Protein AF-A0A9E5DC57-F1 (afdb_monomer)

InterPro domains:
  IPR007197 Radical SAM [SFLDS00029] (191-328)
  IPR023404 Radical SAM, alpha/beta horseshoe [G3DSA:3.80.30.20] (188-331)
  IPR058240 Radical SAM superfamily [SSF102114] (191-329)

Radius of gyration: 19.68 Å; Cα contacts (8 Å, |Δi|>4): 715; chains: 1; bounding box: 52×38×55 Å

Sequence (333 aa):
MRAVIIDGYVDEPACFGVPPYISPYIRYIAGALREKGFLEHDIDYFTIDSLRTATPEDAQLLKKADIVVILSGMTVPGKYLRSSPITPGEIENLCTLASGIKVLGGPIRLGFSKEGGKGAKELGIDAEDTILAKSDIEAFVYDLFENGKLCDPEDISHRMRTVDEIGRWSKLGAFIIAQHPDYPHVMCEMETYRGCGRKVHCSFCTERFYGHSDHRPVADVIAEVSSLYDLGARNFRIGRQPDLLSYHAKDIGADVLQPSPDVLETLYSGIRKVAPELKVLHMDNTNPATMVAYPEQSLEILKTIVKYHTSGDIAALGIESADPAVVRANDLK

pLDDT: mean 91.61, std 9.95, range [50.03, 98.88]

Organism: NCBI:txid2828780

Foldseek 3Di:
DAEEEEPLWEDALFWGDDPLAHTLLQLLLLLLVVVLPDDPVRYHYDYVVCVVVDDPVNLVSQQPGQEYEYEFDDLDADDDDPDDGDDLVNVLVSLQSHPHAYEYEDNCLCADDNDPPDHGDRDDRPHPNYHYQNERRSVLSNQCHDNSDGDDSVPTDRDYDALVSSLRSLLSSLLCLCNRPCPPNRAYEQAFWAADCAPDDFQSHPSVVVPHIHGHQLVSSLSSLLSNVVNNHQHYEHTNYQAPQCRVFDPPVDRDGHGDLVSLLCNLVSSCVSRVRRPFYAYEEHEVVNCVVHVPSVVSSVVSCVVRGHPPHDYDYPQVDPDPVSCVVGVHD

Nearest PDB structures (foldseek):
  9ccb-assembly1_A  TM=7.089E-01  e=2.063E-10  Methanothermobacter marburgensis
  2rgn-assembly2_F  TM=4.010E-01  e=6.276E-01  Homo sapiens
  3bji-assembly1_D  TM=3.688E-01  e=7.488E-01  Homo sapiens
  4yon-assembly1_B  TM=3.578E-01  e=6.276E-01  Homo sapiens
  1ynq-assembly2_B  TM=4.535E-01  e=4.127E+00  Halalkalibacterium halodurans C-125

Mean predicted aligned error: 4.64 Å

Structure (mmCIF, N/CA/C/O backbone):
data_AF-A0A9E5DC57-F1
#
_entry.id   AF-A0A9E5DC57-F1
#
loop_
_atom_site.group_PDB
_atom_site.id
_atom_site.type_symbol
_atom_site.label_atom_id
_atom_site.label_alt_id
_atom_site.label_comp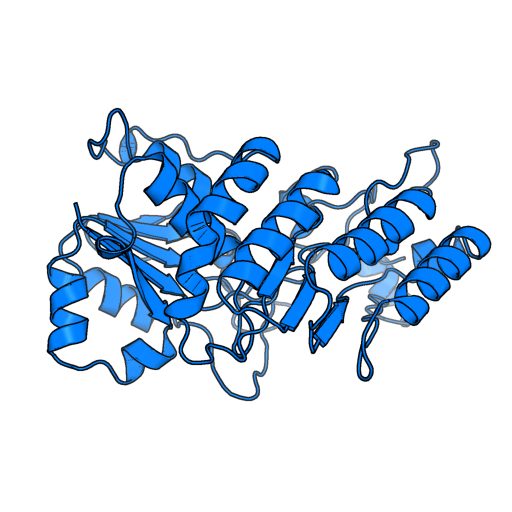_id
_atom_site.label_asym_id
_atom_site.label_entity_id
_atom_site.label_seq_id
_atom_site.pdbx_PDB_ins_code
_atom_site.Cartn_x
_atom_site.Cartn_y
_atom_site.Cartn_z
_atom_site.occupancy
_atom_site.B_iso_or_equiv
_atom_site.auth_seq_id
_atom_site.auth_comp_id
_atom_site.auth_asym_id
_atom_site.auth_atom_id
_atom_site.pdbx_PDB_model_num
ATOM 1 N N . MET A 1 1 ? -18.040 -8.365 17.310 1.00 90.50 1 MET A N 1
ATOM 2 C CA . MET A 1 1 ? -16.719 -7.860 17.724 1.00 90.50 1 MET A CA 1
ATOM 3 C C . MET A 1 1 ? -16.488 -6.556 16.994 1.00 90.50 1 MET A C 1
ATOM 5 O O . MET A 1 1 ? -17.005 -6.434 15.893 1.00 90.50 1 MET A O 1
ATOM 9 N N . ARG A 1 2 ? -15.765 -5.608 17.583 1.00 95.06 2 ARG A N 1
ATOM 10 C CA . ARG A 1 2 ? -15.396 -4.333 16.965 1.00 95.06 2 ARG A CA 1
ATOM 11 C C . ARG A 1 2 ? -13.899 -4.247 16.743 1.00 95.06 2 ARG A C 1
ATOM 13 O O . ARG A 1 2 ? -13.125 -4.582 17.638 1.00 95.06 2 ARG A O 1
ATOM 20 N N . ALA A 1 3 ? -13.519 -3.767 15.571 1.00 97.69 3 ALA A N 1
ATOM 21 C CA . ALA A 1 3 ? -12.142 -3.529 15.191 1.00 97.69 3 ALA A CA 1
ATOM 22 C C . ALA A 1 3 ? -11.934 -2.047 14.888 1.00 97.69 3 ALA A C 1
ATOM 24 O O . ALA A 1 3 ? -12.773 -1.413 14.252 1.00 97.69 3 ALA A O 1
ATOM 25 N N . VAL A 1 4 ? -10.792 -1.516 15.306 1.00 98.44 4 VAL A N 1
ATOM 26 C CA . VAL A 1 4 ? -10.337 -0.186 14.902 1.00 98.44 4 VAL A CA 1
ATOM 27 C C . VAL A 1 4 ? -9.038 -0.339 14.125 1.00 98.44 4 VAL A C 1
ATOM 29 O O . VAL A 1 4 ? -8.102 -0.971 14.609 1.00 98.44 4 VAL A O 1
ATOM 32 N N . ILE A 1 5 ? -8.967 0.247 12.934 1.00 98.62 5 ILE A N 1
ATOM 33 C CA . ILE A 1 5 ? -7.744 0.356 12.139 1.00 98.62 5 ILE A CA 1
ATOM 34 C C . ILE A 1 5 ? -7.225 1.786 12.272 1.00 98.62 5 ILE A C 1
ATOM 36 O O . ILE A 1 5 ? -7.919 2.743 11.933 1.00 98.62 5 ILE A O 1
ATOM 40 N N . ILE A 1 6 ? -5.992 1.927 12.746 1.00 98.44 6 ILE A N 1
ATOM 41 C CA . ILE A 1 6 ? -5.287 3.200 12.855 1.00 98.44 6 ILE A CA 1
ATOM 42 C C . ILE A 1 6 ? -4.232 3.266 11.756 1.00 98.44 6 ILE A C 1
ATOM 44 O O . ILE A 1 6 ? -3.261 2.506 11.757 1.00 98.44 6 ILE A O 1
ATOM 48 N N . ASP A 1 7 ? -4.412 4.203 10.834 1.00 97.88 7 ASP A N 1
ATOM 49 C CA . ASP A 1 7 ? -3.434 4.552 9.814 1.00 97.88 7 ASP A CA 1
ATOM 50 C C . ASP A 1 7 ? -2.439 5.565 10.370 1.00 97.88 7 ASP A C 1
ATOM 52 O O . ASP A 1 7 ? -2.668 6.778 10.392 1.00 97.88 7 ASP A O 1
ATOM 56 N N . GLY A 1 8 ? -1.318 5.042 10.857 1.00 96.31 8 GLY A N 1
ATOM 57 C CA . GLY A 1 8 ? -0.164 5.829 11.269 1.00 96.31 8 GLY A CA 1
ATOM 58 C C . GLY A 1 8 ? 0.688 6.334 10.106 1.00 96.31 8 GLY A C 1
ATOM 59 O O . GLY A 1 8 ? 1.733 6.940 10.356 1.00 96.31 8 GLY A O 1
ATOM 60 N N . TYR A 1 9 ? 0.241 6.096 8.872 1.00 94.69 9 TYR A N 1
ATOM 61 C CA . TYR A 1 9 ? 0.939 6.292 7.613 1.00 94.69 9 TYR A CA 1
ATOM 62 C C . TYR A 1 9 ? 2.165 5.394 7.431 1.00 94.69 9 TYR A C 1
ATOM 64 O O . TYR A 1 9 ? 2.884 5.031 8.369 1.00 94.69 9 TYR A O 1
ATOM 72 N N . VAL A 1 10 ? 2.406 5.050 6.169 1.00 92.06 10 VAL A N 1
ATOM 73 C CA . VAL A 1 10 ? 3.575 4.289 5.728 1.00 92.06 10 VAL A CA 1
ATOM 74 C C . VAL A 1 10 ? 4.370 5.090 4.710 1.00 92.06 10 VAL A C 1
ATOM 76 O O . VAL A 1 10 ? 3.797 5.778 3.862 1.00 92.06 10 VAL A O 1
ATOM 79 N N . ASP A 1 11 ? 5.689 4.985 4.813 1.00 88.88 11 ASP A N 1
ATOM 80 C CA . ASP A 1 11 ? 6.639 5.505 3.837 1.00 88.88 11 ASP A CA 1
ATOM 81 C C . ASP A 1 11 ? 7.770 4.482 3.656 1.00 88.88 11 ASP A C 1
ATOM 83 O O . ASP A 1 11 ? 8.690 4.333 4.479 1.00 88.88 11 ASP A O 1
ATOM 87 N N . GLU A 1 12 ? 7.630 3.702 2.591 1.00 86.44 12 GLU A N 1
ATOM 88 C CA . GLU A 1 12 ? 8.610 2.745 2.101 1.00 86.44 12 GLU A CA 1
ATOM 89 C C . GLU A 1 12 ? 9.104 3.187 0.725 1.00 86.44 12 GLU A C 1
ATOM 91 O O . GLU A 1 12 ? 8.338 3.784 -0.027 1.00 86.44 12 GLU A O 1
ATOM 96 N N . PRO A 1 13 ? 10.327 2.800 0.311 1.00 81.38 13 PRO A N 1
ATOM 97 C CA . PRO A 1 13 ? 10.824 3.084 -1.035 1.00 81.38 13 PRO A CA 1
ATOM 98 C C . PRO A 1 13 ? 9.843 2.735 -2.165 1.00 81.38 13 PRO A C 1
ATOM 100 O O . PRO A 1 13 ? 9.866 3.366 -3.216 1.00 81.38 13 PRO A O 1
ATOM 103 N N . ALA A 1 14 ? 9.003 1.717 -1.959 1.00 86.12 14 ALA A N 1
ATOM 104 C CA . ALA A 1 14 ? 8.024 1.269 -2.934 1.00 86.12 14 ALA A CA 1
ATOM 105 C C . ALA A 1 14 ? 6.582 1.723 -2.641 1.00 86.12 14 ALA A C 1
ATOM 107 O O . ALA A 1 14 ? 5.771 1.626 -3.550 1.00 86.12 14 ALA A O 1
ATOM 108 N N . CYS A 1 15 ? 6.233 2.150 -1.421 1.00 90.81 15 CYS A N 1
ATOM 109 C CA . CYS A 1 15 ? 4.844 2.291 -0.952 1.00 90.81 15 CYS A CA 1
ATOM 110 C C . CYS A 1 15 ? 4.655 3.593 -0.167 1.00 90.81 15 CYS A C 1
ATOM 112 O O . CYS A 1 15 ? 5.423 3.868 0.756 1.00 90.81 15 CYS A O 1
ATOM 114 N N . PHE A 1 16 ? 3.613 4.360 -0.482 1.00 91.19 16 PHE A N 1
ATOM 115 C CA . PHE A 1 16 ? 3.365 5.675 0.093 1.00 91.19 16 PHE A CA 1
ATOM 116 C C . PHE A 1 16 ? 1.916 5.843 0.571 1.00 91.19 16 PHE A C 1
ATOM 118 O O . PHE A 1 16 ? 0.966 5.854 -0.209 1.00 91.19 16 PHE A O 1
ATOM 125 N N . GLY A 1 17 ? 1.747 6.042 1.880 1.00 93.19 17 GLY A N 1
ATOM 126 C CA . GLY A 1 17 ? 0.438 6.139 2.534 1.00 93.19 17 GLY A CA 1
ATOM 127 C C . GLY A 1 17 ? 0.157 7.455 3.254 1.00 93.19 17 GLY A C 1
ATOM 128 O O . GLY A 1 17 ? -0.818 7.525 3.989 1.00 93.19 17 GLY A O 1
ATOM 129 N N . VAL A 1 18 ? 1.002 8.479 3.116 1.00 93.62 18 VAL A N 1
ATOM 130 C CA . VAL A 1 18 ? 0.761 9.782 3.766 1.00 93.62 18 VAL A CA 1
ATOM 131 C C . VAL A 1 18 ? -0.272 10.580 2.952 1.00 93.62 18 VAL A C 1
ATOM 133 O O . VAL A 1 18 ? -0.163 10.590 1.729 1.00 93.62 18 VAL A O 1
ATOM 136 N N . PRO A 1 19 ? -1.242 11.295 3.559 1.00 91.94 19 PRO A N 1
ATOM 137 C CA . PRO A 1 19 ? -2.304 11.998 2.845 1.00 91.94 19 PRO A CA 1
ATOM 138 C C . PRO A 1 19 ? -1.819 12.897 1.695 1.00 91.94 19 PRO A C 1
ATOM 140 O O . PRO A 1 19 ? -0.807 13.594 1.829 1.00 91.94 19 PRO A O 1
ATOM 143 N N . PRO A 1 20 ? -2.559 12.935 0.570 1.00 93.56 20 PRO A N 1
ATOM 144 C CA . PRO A 1 20 ? -3.921 12.408 0.389 1.00 93.56 20 PRO A CA 1
ATOM 145 C C . PRO A 1 20 ? -3.998 10.918 -0.007 1.00 93.56 20 PRO A C 1
ATOM 147 O O . PRO A 1 20 ? -5.011 10.483 -0.554 1.00 93.56 20 PRO A O 1
ATOM 150 N N . TYR A 1 21 ? -2.932 10.147 0.202 1.00 95.75 21 TYR A N 1
ATOM 151 C CA . TYR A 1 21 ? -2.850 8.742 -0.183 1.00 95.75 21 TYR A CA 1
ATOM 152 C C . TYR A 1 21 ? -3.430 7.813 0.882 1.00 95.75 21 TYR A C 1
ATOM 154 O O . TYR A 1 21 ? -3.352 8.106 2.069 1.00 95.75 21 TYR A O 1
ATOM 162 N N . ILE A 1 22 ? -3.960 6.671 0.441 1.00 97.56 22 ILE A N 1
ATOM 163 C CA . ILE A 1 22 ? -4.270 5.526 1.298 1.00 97.56 22 ILE A CA 1
ATOM 164 C C . ILE A 1 22 ? -3.483 4.309 0.811 1.00 97.56 22 ILE A C 1
ATOM 166 O O . ILE A 1 22 ? -3.643 3.850 -0.330 1.00 97.56 22 ILE A O 1
ATOM 170 N N . SER A 1 23 ? -2.630 3.786 1.692 1.00 96.94 23 SER A N 1
ATOM 171 C CA . SER A 1 23 ? -1.798 2.624 1.381 1.00 96.94 23 SER A CA 1
ATOM 172 C C . SER A 1 23 ? -2.653 1.371 1.140 1.00 96.94 23 SER A C 1
ATOM 174 O O . SER A 1 23 ? -3.760 1.245 1.684 1.00 96.94 23 SER A O 1
ATOM 176 N N . PRO A 1 24 ? -2.163 0.406 0.344 1.00 97.56 24 PRO A N 1
ATOM 177 C CA . PRO A 1 24 ? -2.873 -0.847 0.117 1.00 97.56 24 PRO A CA 1
ATOM 178 C C . PRO A 1 24 ? -3.082 -1.658 1.409 1.00 97.56 24 PRO A C 1
ATOM 180 O O . PRO A 1 24 ? -4.125 -2.294 1.571 1.00 97.56 24 PRO A O 1
ATOM 183 N N . TYR A 1 25 ? -2.158 -1.565 2.374 1.00 97.62 25 TYR A N 1
ATOM 184 C CA . TYR A 1 25 ? -2.209 -2.305 3.640 1.00 97.62 25 TYR A CA 1
ATOM 185 C C . TYR A 1 25 ? -3.494 -2.063 4.435 1.00 97.62 25 TYR A C 1
ATOM 187 O O . TYR A 1 25 ? -4.076 -3.018 4.940 1.00 97.62 25 TYR A O 1
ATOM 195 N N . ILE A 1 26 ? -3.988 -0.821 4.497 1.00 98.44 26 ILE A N 1
ATOM 196 C CA . ILE A 1 26 ? -5.239 -0.497 5.202 1.00 98.44 26 ILE A CA 1
ATOM 197 C C . ILE A 1 26 ? -6.413 -1.296 4.636 1.00 98.44 26 ILE A C 1
ATOM 199 O O . ILE A 1 26 ? -7.188 -1.895 5.385 1.00 98.44 26 ILE A O 1
ATOM 203 N N . ARG A 1 27 ? -6.520 -1.352 3.304 1.00 98.31 27 ARG A N 1
ATOM 204 C CA . ARG A 1 27 ? -7.577 -2.114 2.631 1.00 98.31 27 ARG A CA 1
ATOM 205 C C . ARG A 1 27 ? -7.407 -3.607 2.860 1.00 98.31 27 ARG A C 1
ATOM 207 O O . ARG A 1 27 ? -8.393 -4.314 3.012 1.00 98.31 27 ARG A O 1
ATOM 214 N N . TYR A 1 28 ? -6.179 -4.099 2.936 1.00 98.75 28 TYR A N 1
ATOM 215 C CA . TYR A 1 28 ? -5.936 -5.518 3.176 1.00 98.75 28 TYR A CA 1
ATOM 216 C C . TYR A 1 28 ? -6.238 -5.937 4.612 1.00 98.75 28 TYR A C 1
ATOM 218 O O . TYR A 1 28 ? -6.838 -6.987 4.803 1.00 98.75 28 TYR A O 1
ATOM 226 N N . ILE A 1 29 ? -5.922 -5.103 5.605 1.00 98.81 29 ILE A N 1
ATOM 227 C CA . ILE A 1 29 ? -6.318 -5.322 7.004 1.00 98.81 29 ILE A CA 1
ATOM 228 C C . ILE A 1 29 ? -7.849 -5.339 7.114 1.00 98.81 29 ILE A C 1
ATOM 230 O O . ILE A 1 29 ? -8.419 -6.274 7.676 1.00 98.81 29 ILE A O 1
ATOM 234 N N . ALA A 1 30 ? -8.530 -4.347 6.527 1.00 98.75 30 ALA A N 1
ATOM 235 C CA . ALA A 1 30 ? -9.992 -4.306 6.508 1.00 98.75 30 ALA A CA 1
ATOM 236 C C . ALA A 1 30 ? -10.581 -5.543 5.809 1.00 98.75 30 ALA A C 1
ATOM 238 O O . ALA A 1 30 ? -11.511 -6.164 6.318 1.00 98.75 30 ALA A O 1
ATOM 239 N N . GLY A 1 31 ? -10.011 -5.949 4.674 1.00 98.62 31 GLY A N 1
ATOM 240 C CA . GLY A 1 31 ? -10.426 -7.138 3.935 1.00 98.62 31 GLY A CA 1
ATOM 241 C C . GLY A 1 31 ? -10.214 -8.445 4.696 1.00 98.62 31 GLY A C 1
ATOM 242 O O . GLY A 1 31 ? -11.098 -9.299 4.673 1.00 98.62 31 GLY A O 1
ATOM 243 N N . ALA A 1 32 ? -9.097 -8.578 5.412 1.00 98.50 32 ALA A N 1
ATOM 244 C CA . ALA A 1 32 ? -8.819 -9.709 6.291 1.00 98.50 32 ALA A CA 1
ATOM 245 C C . ALA A 1 32 ? -9.875 -9.829 7.400 1.00 98.50 32 ALA A C 1
ATOM 247 O O . ALA A 1 32 ? -10.443 -10.903 7.595 1.00 98.50 32 ALA A O 1
ATOM 248 N N . LEU A 1 33 ? -10.213 -8.719 8.068 1.00 98.38 33 LEU A N 1
ATOM 249 C CA . LEU A 1 33 ? -11.277 -8.681 9.078 1.00 98.38 33 LEU A CA 1
ATOM 250 C C . LEU A 1 33 ? -12.643 -9.056 8.479 1.00 98.38 33 LEU A C 1
ATOM 252 O O . LEU A 1 33 ? -13.376 -9.864 9.053 1.00 98.38 33 LEU A O 1
ATOM 256 N N . ARG A 1 34 ? -12.978 -8.527 7.294 1.00 98.12 34 ARG A N 1
ATOM 257 C CA . ARG A 1 34 ? -14.221 -8.868 6.577 1.00 98.12 34 ARG A CA 1
ATOM 258 C C . ARG A 1 34 ? -14.288 -10.356 6.233 1.00 98.12 34 ARG A C 1
ATOM 260 O O . ARG A 1 34 ? -15.331 -10.972 6.438 1.00 98.12 34 ARG A O 1
ATOM 267 N N . GLU A 1 35 ? -13.189 -10.951 5.767 1.00 97.62 35 GLU A N 1
ATOM 268 C CA . GLU A 1 35 ? -13.110 -12.392 5.475 1.00 97.62 35 GLU A CA 1
ATOM 269 C C . GLU A 1 35 ? -13.283 -13.245 6.745 1.00 97.62 35 GLU A C 1
ATOM 271 O O . GLU A 1 35 ? -13.814 -14.352 6.680 1.00 97.62 35 GLU A O 1
ATOM 276 N N . LYS A 1 36 ? -12.926 -12.704 7.916 1.00 96.75 36 LYS A N 1
ATOM 277 C CA . LYS A 1 36 ? -13.134 -13.331 9.232 1.00 96.75 36 LYS A CA 1
ATOM 278 C C . LYS A 1 36 ? -14.488 -13.030 9.883 1.00 96.75 36 LYS A C 1
ATOM 280 O O . LYS A 1 36 ? -14.718 -13.426 11.025 1.00 96.75 36 LYS A O 1
ATOM 285 N N . GLY A 1 37 ? -15.409 -12.405 9.150 1.00 95.62 37 GLY A N 1
ATOM 286 C CA . GLY A 1 37 ? -16.809 -12.254 9.550 1.00 95.62 37 GLY A CA 1
ATOM 287 C C . GLY A 1 37 ? -17.159 -10.935 10.238 1.00 95.62 37 GLY A C 1
ATOM 288 O O . GLY A 1 37 ? -18.298 -10.783 10.678 1.00 95.62 37 GLY A O 1
ATOM 289 N N . PHE A 1 38 ? -16.237 -9.970 10.309 1.00 96.94 38 PHE A N 1
ATOM 290 C CA . PHE A 1 38 ? -16.581 -8.612 10.740 1.00 96.94 38 PHE A CA 1
ATOM 291 C C . PHE A 1 38 ? -17.499 -7.946 9.710 1.00 96.94 38 PHE A C 1
ATOM 293 O O . PHE A 1 38 ? -17.324 -8.120 8.500 1.00 96.94 38 PHE A O 1
ATOM 300 N N . LEU A 1 39 ? -18.479 -7.168 10.171 1.00 97.38 39 LEU A N 1
ATOM 301 C CA . LEU A 1 39 ? -19.310 -6.329 9.307 1.00 97.38 39 LEU A CA 1
ATOM 302 C C . LEU A 1 39 ? -18.642 -4.965 9.087 1.00 97.38 39 LEU A C 1
ATOM 304 O O . LEU A 1 39 ? -17.809 -4.542 9.877 1.00 97.38 39 LEU A O 1
ATOM 308 N N . GLU A 1 40 ? -18.994 -4.256 8.013 1.00 97.94 40 GLU A N 1
ATOM 309 C CA . GLU A 1 40 ? -18.361 -2.961 7.684 1.00 97.94 40 GLU A CA 1
ATOM 310 C C . GLU A 1 40 ? -18.566 -1.911 8.778 1.00 97.94 40 GLU A C 1
ATOM 312 O O . GLU A 1 40 ? -17.660 -1.141 9.062 1.00 97.94 40 GLU A O 1
ATOM 317 N N . HIS A 1 41 ? -19.726 -1.921 9.440 1.00 96.56 41 HIS A N 1
ATOM 318 C CA . HIS A 1 41 ? -20.032 -1.020 10.556 1.00 96.56 41 HIS A CA 1
ATOM 319 C C . HIS A 1 41 ? -19.385 -1.434 11.888 1.00 96.56 41 HIS A C 1
ATOM 321 O O . HIS A 1 41 ? -19.555 -0.739 12.888 1.00 96.56 41 HIS A O 1
ATOM 327 N N . ASP A 1 42 ? -18.703 -2.581 11.918 1.00 96.94 42 ASP A N 1
ATOM 328 C CA . ASP A 1 42 ? -17.917 -3.045 13.062 1.00 96.94 42 ASP A CA 1
ATOM 329 C C . ASP A 1 42 ? -16.421 -2.724 12.901 1.00 96.94 42 ASP A C 1
ATOM 331 O O . ASP A 1 42 ? -15.635 -3.056 13.790 1.00 96.94 42 ASP A O 1
ATOM 335 N N . ILE A 1 43 ? -16.023 -2.129 11.769 1.00 98.31 43 ILE A N 1
ATOM 336 C CA . ILE A 1 43 ? -14.641 -1.768 11.449 1.00 98.31 43 ILE A CA 1
ATOM 337 C C . ILE A 1 43 ? -14.565 -0.249 11.295 1.00 98.31 43 ILE A C 1
ATOM 339 O O . ILE A 1 43 ? -14.957 0.306 10.265 1.00 98.31 43 ILE A O 1
ATOM 343 N N . ASP A 1 44 ? -14.025 0.403 12.315 1.00 98.12 44 ASP A N 1
ATOM 344 C CA . ASP A 1 44 ? -13.768 1.839 12.312 1.00 98.12 44 ASP A CA 1
ATOM 345 C C . ASP A 1 44 ? -12.342 2.124 11.810 1.00 98.12 44 ASP A C 1
ATOM 347 O O . ASP A 1 44 ? -11.397 1.391 12.117 1.00 98.12 44 ASP A O 1
ATOM 351 N N . TYR A 1 45 ? -12.169 3.201 11.049 1.00 98.31 45 TYR A N 1
ATOM 352 C CA . TYR A 1 45 ? -10.886 3.665 10.529 1.00 98.31 45 TYR A CA 1
ATOM 353 C C . TYR A 1 45 ? -10.569 5.070 11.025 1.00 98.31 45 TYR A C 1
ATOM 355 O O . TYR A 1 45 ? -11.380 5.986 10.900 1.00 98.31 45 TYR A O 1
ATOM 363 N N . PHE A 1 46 ? -9.344 5.256 11.508 1.00 97.94 46 PHE A N 1
ATOM 364 C CA . PHE A 1 46 ? -8.819 6.564 11.867 1.00 97.94 46 PHE A CA 1
ATOM 365 C C . PHE A 1 46 ? -7.437 6.768 11.267 1.00 97.94 46 PHE A C 1
ATOM 367 O O . PHE A 1 46 ? -6.576 5.898 11.367 1.00 97.94 46 PHE A O 1
ATOM 374 N N . THR A 1 47 ? -7.178 7.954 10.723 1.00 97.50 47 THR A N 1
ATOM 375 C CA . THR A 1 47 ? -5.796 8.390 10.511 1.00 97.50 47 THR A CA 1
ATOM 376 C C . THR A 1 47 ? -5.210 8.906 11.818 1.00 97.50 47 THR A C 1
ATOM 378 O O . THR A 1 47 ? -5.936 9.378 12.700 1.00 97.50 47 THR A O 1
ATOM 381 N N . ILE A 1 48 ? -3.883 8.889 11.940 1.00 96.38 48 ILE A N 1
ATOM 382 C CA . ILE A 1 48 ? -3.226 9.504 13.096 1.00 96.38 48 ILE A CA 1
ATOM 383 C C . ILE A 1 48 ? -3.567 10.996 13.230 1.00 96.38 48 ILE A C 1
ATOM 385 O O . ILE A 1 48 ? -3.717 11.490 14.345 1.00 96.38 48 ILE A O 1
ATOM 389 N N . ASP A 1 49 ? -3.770 11.717 12.124 1.00 95.44 49 ASP A N 1
ATOM 390 C CA . ASP A 1 49 ? -4.169 13.127 12.188 1.00 95.44 49 ASP A CA 1
ATOM 391 C C . ASP A 1 49 ? -5.569 13.317 12.771 1.00 95.44 49 ASP A C 1
ATOM 393 O O . ASP A 1 49 ? -5.761 14.208 13.596 1.00 95.44 49 ASP A O 1
ATOM 397 N N . SER A 1 50 ? -6.526 12.457 12.411 1.00 95.25 50 SER A N 1
ATOM 398 C CA . SER A 1 50 ? -7.856 12.476 13.026 1.00 95.25 50 SER A CA 1
ATOM 399 C C . SER A 1 50 ? -7.776 12.216 14.530 1.00 95.25 50 SER A C 1
ATOM 401 O O . SER A 1 50 ? -8.459 12.888 15.300 1.00 95.25 50 SER A O 1
ATOM 403 N N . LEU A 1 51 ? -6.890 11.312 14.964 1.00 96.00 51 LEU A N 1
ATOM 404 C CA . LEU A 1 51 ? -6.705 10.998 16.384 1.00 96.00 51 LEU A CA 1
ATOM 405 C C . LEU A 1 51 ? -6.021 12.116 17.177 1.00 96.00 51 LEU A C 1
ATOM 407 O O . LEU A 1 51 ? -6.333 12.309 18.351 1.00 96.00 51 LEU A O 1
ATOM 411 N N . ARG A 1 52 ? -5.143 12.905 16.548 1.00 95.25 52 ARG A N 1
ATOM 412 C CA . ARG A 1 52 ? -4.554 14.108 17.170 1.00 95.25 52 ARG A CA 1
ATOM 413 C C . ARG A 1 52 ? -5.610 15.145 17.551 1.00 95.25 52 ARG A C 1
ATOM 415 O O . ARG A 1 52 ? -5.389 15.930 18.471 1.00 95.25 52 ARG A O 1
ATOM 422 N N . THR A 1 53 ? -6.748 15.147 16.861 1.00 93.50 53 THR A N 1
ATOM 423 C CA . THR A 1 53 ? -7.892 16.030 17.129 1.00 93.50 53 THR A CA 1
ATOM 424 C C . THR A 1 53 ? -9.140 15.265 17.577 1.00 93.50 53 THR A C 1
ATOM 426 O O . THR A 1 53 ? -10.245 15.783 17.429 1.00 93.50 53 THR A O 1
ATOM 429 N N . ALA A 1 54 ? -8.972 14.042 18.093 1.00 91.31 54 ALA A N 1
ATOM 430 C CA . ALA A 1 54 ? -10.072 13.151 18.452 1.00 91.31 54 ALA A CA 1
ATOM 431 C C . ALA A 1 54 ? -11.018 13.761 19.490 1.00 91.31 54 ALA A C 1
ATOM 433 O O . ALA A 1 54 ? -10.595 14.416 20.451 1.00 91.31 54 ALA A O 1
ATOM 434 N N . THR A 1 55 ? -12.308 13.477 19.333 1.00 92.50 55 THR A N 1
ATOM 435 C CA . THR A 1 55 ? -13.320 13.806 20.336 1.00 92.50 55 THR A CA 1
ATOM 436 C C . THR A 1 55 ? -13.379 12.731 21.435 1.00 92.50 55 THR A C 1
ATOM 438 O O . THR A 1 55 ? -12.815 11.638 21.297 1.00 92.50 55 THR A O 1
ATOM 441 N N . PRO A 1 56 ? -14.070 12.992 22.561 1.00 91.94 56 PRO A N 1
ATOM 442 C CA . PRO A 1 56 ? -14.327 11.964 23.568 1.00 91.94 56 PRO A CA 1
ATOM 443 C C . PRO A 1 56 ? -15.055 10.730 23.013 1.00 91.94 56 PRO A C 1
ATOM 445 O O . PRO A 1 56 ? -14.844 9.625 23.513 1.00 91.94 56 PRO A O 1
ATOM 448 N N . GLU A 1 57 ? -15.895 10.900 21.989 1.00 90.81 57 GLU A N 1
ATOM 449 C CA . GLU A 1 57 ? -16.589 9.808 21.306 1.00 90.81 57 GLU A CA 1
ATOM 450 C C . GLU A 1 57 ? -15.615 8.909 20.532 1.00 90.81 57 GLU A C 1
ATOM 452 O O . GLU A 1 57 ? -15.684 7.688 20.682 1.00 90.81 57 GLU A O 1
ATOM 457 N N . ASP A 1 58 ? -14.665 9.490 19.794 1.00 91.69 58 ASP A N 1
ATOM 458 C CA . ASP A 1 58 ? -13.619 8.740 19.079 1.00 91.69 58 ASP A CA 1
ATOM 459 C C . ASP A 1 58 ? -12.766 7.919 20.059 1.00 91.69 58 ASP A C 1
ATOM 461 O O . ASP A 1 58 ? -12.549 6.716 19.891 1.00 91.69 58 ASP A O 1
ATOM 465 N N . ALA A 1 59 ? -12.357 8.544 21.169 1.00 91.00 59 ALA A N 1
ATOM 466 C CA . ALA A 1 59 ? -11.635 7.861 22.240 1.00 91.00 59 ALA A CA 1
ATOM 467 C C . ALA A 1 59 ? -12.461 6.722 22.864 1.00 91.00 59 ALA A C 1
ATOM 469 O O . ALA A 1 59 ? -11.913 5.716 23.323 1.00 91.00 59 ALA A O 1
ATOM 470 N N . GLN A 1 60 ? -13.788 6.857 22.892 1.00 91.94 60 GLN A N 1
ATOM 471 C CA . GLN A 1 60 ? -14.675 5.825 23.409 1.00 91.94 60 GLN A CA 1
ATOM 472 C C . GLN A 1 60 ? -14.807 4.629 22.457 1.00 91.94 60 GLN A C 1
ATOM 474 O O . GLN A 1 60 ? -15.024 3.518 22.951 1.00 91.94 60 GLN A O 1
ATOM 479 N N . LEU A 1 61 ? -14.671 4.828 21.142 1.00 93.06 61 LEU A N 1
ATOM 480 C CA . LEU A 1 61 ? -14.603 3.742 20.158 1.00 93.06 61 LEU A CA 1
ATOM 481 C C . LEU A 1 61 ? -13.334 2.911 20.362 1.00 93.06 61 LEU A C 1
ATOM 483 O O . LEU A 1 61 ? -13.433 1.697 20.525 1.00 93.06 61 LEU A O 1
ATOM 487 N N . LEU A 1 62 ? -12.177 3.565 20.512 1.00 93.31 62 LEU A N 1
ATOM 488 C CA . LEU A 1 62 ? -10.897 2.908 20.824 1.00 93.31 62 LEU A CA 1
ATOM 489 C C . LEU A 1 62 ? -10.962 2.059 22.103 1.00 93.31 62 LEU A C 1
ATOM 491 O O . LEU A 1 62 ? -10.494 0.924 22.128 1.00 93.31 62 LEU A O 1
ATOM 495 N N . LYS A 1 63 ? -11.601 2.573 23.161 1.00 93.69 63 LYS A N 1
ATOM 496 C CA . LYS A 1 63 ? -11.795 1.837 24.426 1.00 93.69 63 LYS A CA 1
ATOM 497 C C . LYS A 1 63 ? -12.744 0.643 24.312 1.00 93.69 63 LYS A C 1
ATOM 499 O O . LYS A 1 63 ? -12.668 -0.270 25.123 1.00 93.69 63 LYS A O 1
ATOM 504 N N . LYS A 1 64 ? -13.693 0.678 23.374 1.00 94.44 64 LYS A N 1
ATOM 505 C CA . LYS A 1 64 ? -14.704 -0.378 23.177 1.00 94.44 64 LYS A CA 1
ATOM 506 C C . LYS A 1 64 ? -14.299 -1.407 22.122 1.00 94.44 64 LYS A C 1
ATOM 508 O O . LYS A 1 64 ? -15.044 -2.363 21.927 1.00 94.44 64 LYS A O 1
ATOM 513 N N . ALA A 1 65 ? -13.198 -1.181 21.413 1.00 95.44 65 ALA A N 1
ATOM 514 C CA . ALA A 1 65 ? -12.715 -2.084 20.386 1.00 95.44 65 ALA A CA 1
ATOM 515 C C . ALA A 1 65 ? -12.163 -3.366 21.018 1.00 95.44 65 ALA A C 1
ATOM 517 O O . ALA A 1 65 ? -11.403 -3.307 21.984 1.00 95.44 65 ALA A O 1
ATOM 518 N N . ASP A 1 66 ? -12.527 -4.514 20.448 1.00 94.75 66 ASP A N 1
ATOM 519 C CA . ASP A 1 66 ? -11.960 -5.810 20.831 1.00 94.75 66 ASP A CA 1
ATOM 520 C C . ASP A 1 66 ? -10.531 -5.953 20.278 1.00 94.75 66 ASP A C 1
ATOM 522 O O . ASP A 1 66 ? -9.677 -6.590 20.894 1.00 94.75 66 ASP A O 1
ATOM 526 N N . ILE A 1 67 ? -10.265 -5.322 19.127 1.00 95.94 67 ILE A N 1
ATOM 527 C CA . ILE A 1 67 ? -8.949 -5.251 18.493 1.00 95.94 67 ILE A CA 1
ATOM 528 C C . ILE A 1 67 ? -8.671 -3.841 17.955 1.00 95.94 67 ILE A C 1
ATOM 530 O O . ILE A 1 67 ? -9.523 -3.226 17.310 1.00 95.94 67 ILE A O 1
ATOM 534 N N . VAL A 1 68 ? -7.458 -3.344 18.185 1.00 97.44 68 VAL A N 1
ATOM 535 C CA . VAL A 1 68 ? -6.934 -2.112 17.588 1.00 97.44 68 VAL A CA 1
ATOM 536 C C . VAL A 1 68 ? -5.694 -2.455 16.773 1.00 97.44 68 VAL A C 1
ATOM 538 O O . VAL A 1 68 ? -4.686 -2.906 17.311 1.00 97.44 68 VAL A O 1
ATOM 541 N N . VAL A 1 69 ? -5.767 -2.253 15.463 1.00 98.12 69 VAL A N 1
ATOM 542 C CA . VAL A 1 69 ? -4.681 -2.532 14.524 1.00 98.12 69 VAL A CA 1
ATOM 543 C C . VAL A 1 69 ? -4.018 -1.218 14.141 1.00 98.12 69 VAL A C 1
ATOM 545 O O . VAL A 1 69 ? -4.647 -0.365 13.526 1.00 98.12 69 VAL A O 1
ATOM 548 N N . ILE A 1 70 ? -2.747 -1.048 14.489 1.00 97.56 70 ILE A N 1
ATOM 549 C CA . ILE A 1 70 ? -1.957 0.146 14.195 1.00 97.56 70 ILE A CA 1
ATOM 550 C C . ILE A 1 70 ? -1.004 -0.186 13.052 1.00 97.56 70 ILE A C 1
ATOM 552 O O . ILE A 1 70 ? -0.052 -0.951 13.219 1.00 97.56 70 ILE A O 1
ATOM 556 N N . LEU A 1 71 ? -1.248 0.408 11.885 1.00 96.88 71 LEU A N 1
ATOM 557 C CA . LEU A 1 71 ? -0.302 0.383 10.779 1.00 96.88 71 LEU A CA 1
ATOM 558 C C . LEU A 1 71 ? 0.690 1.533 10.955 1.00 96.88 71 LEU A C 1
ATOM 560 O O . LEU A 1 71 ? 0.296 2.693 11.046 1.00 96.88 71 LEU A O 1
ATOM 564 N N . SER A 1 72 ? 1.983 1.225 10.982 1.00 91.94 72 SER A N 1
ATOM 565 C CA . SER A 1 72 ? 3.035 2.232 11.070 1.00 91.94 72 SER A CA 1
ATOM 566 C C . SER A 1 72 ? 4.291 1.776 10.342 1.00 91.94 72 SER A C 1
ATOM 568 O O . SER A 1 72 ? 4.625 0.589 10.306 1.00 91.94 72 SER A O 1
ATOM 570 N N . GLY A 1 73 ? 5.039 2.731 9.800 1.00 82.50 73 GLY A N 1
ATOM 571 C CA . GLY A 1 73 ? 6.408 2.479 9.388 1.00 82.50 73 GLY A CA 1
ATOM 572 C C . GLY A 1 73 ? 6.942 3.514 8.421 1.00 82.50 73 GLY A C 1
ATOM 573 O O . GLY A 1 73 ? 6.502 3.589 7.279 1.00 82.50 73 GLY A O 1
ATOM 574 N N . MET A 1 74 ? 7.950 4.255 8.873 1.00 79.75 74 MET A N 1
ATOM 575 C CA . MET A 1 74 ? 8.821 5.043 8.007 1.00 79.75 74 MET A CA 1
ATOM 576 C C . MET A 1 74 ? 10.172 4.347 7.941 1.00 79.75 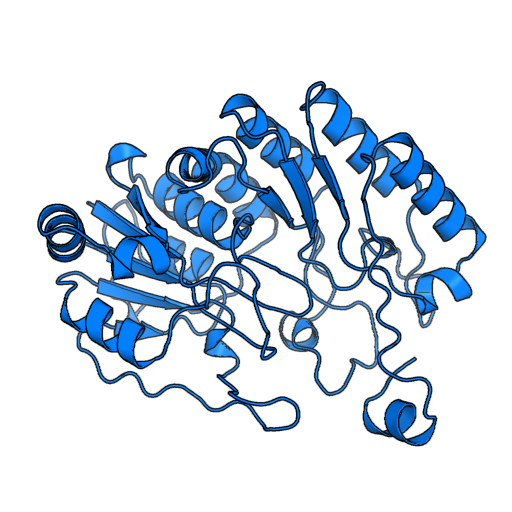74 MET A C 1
ATOM 578 O O . MET A 1 74 ? 10.905 4.300 8.932 1.00 79.75 74 MET A O 1
ATOM 582 N N . THR A 1 75 ? 10.504 3.808 6.776 1.00 67.12 75 THR A N 1
ATOM 583 C CA . THR A 1 75 ? 11.837 3.228 6.536 1.00 67.12 75 THR A CA 1
ATOM 584 C C . THR A 1 75 ? 12.811 4.279 6.005 1.00 67.12 75 THR A C 1
ATOM 586 O O . THR A 1 75 ? 14.024 4.153 6.175 1.00 67.12 75 THR A O 1
ATOM 589 N N . VAL A 1 76 ? 12.272 5.360 5.438 1.00 63.41 76 VAL A N 1
ATOM 590 C CA . VAL A 1 76 ? 13.000 6.536 4.969 1.00 63.41 76 VAL A CA 1
ATOM 591 C C . VAL A 1 76 ? 12.454 7.791 5.663 1.00 63.41 76 VAL A C 1
ATOM 593 O O . VAL A 1 76 ? 11.245 8.004 5.677 1.00 63.41 76 VAL A O 1
ATOM 596 N N . PRO A 1 77 ? 13.305 8.635 6.277 1.00 64.56 77 PRO A N 1
ATOM 597 C CA . PRO A 1 77 ? 12.841 9.887 6.865 1.00 64.56 77 PRO A CA 1
ATOM 598 C C . PRO A 1 77 ? 12.396 10.863 5.771 1.00 64.56 77 PRO A C 1
ATOM 600 O O . PRO A 1 77 ? 13.219 11.330 4.981 1.00 64.56 77 PRO A O 1
ATOM 603 N N . GLY A 1 78 ? 11.107 11.194 5.744 1.00 73.62 78 GLY A N 1
ATOM 604 C CA . GLY A 1 78 ? 10.529 12.148 4.801 1.00 73.62 78 GLY A CA 1
ATOM 605 C C . GLY A 1 78 ? 10.210 13.510 5.422 1.00 73.62 78 GLY A C 1
ATOM 606 O O . GLY A 1 78 ? 10.033 13.657 6.632 1.00 73.62 78 GLY A O 1
ATOM 607 N N . LYS A 1 79 ? 10.109 14.533 4.566 1.00 80.31 79 LYS A N 1
ATOM 608 C CA . LYS A 1 79 ? 9.380 15.769 4.877 1.00 80.31 79 LYS A CA 1
ATOM 609 C C . LYS A 1 79 ? 8.085 15.751 4.087 1.00 80.31 79 LYS A C 1
ATOM 611 O O . LYS A 1 79 ? 8.110 15.763 2.860 1.00 80.31 79 LYS A O 1
ATOM 616 N N . TYR A 1 80 ? 6.975 15.762 4.800 1.00 85.75 80 TYR A N 1
ATOM 617 C CA . TYR A 1 80 ? 5.649 15.648 4.218 1.00 85.75 80 TYR A CA 1
ATOM 618 C C . TYR A 1 80 ? 4.954 17.005 4.239 1.00 85.75 80 TYR A C 1
ATOM 620 O O . TYR A 1 80 ? 5.128 17.790 5.170 1.00 85.75 80 TYR A O 1
ATOM 628 N N . LEU A 1 81 ? 4.175 17.296 3.198 1.00 83.31 81 LEU A N 1
ATOM 629 C CA . LEU A 1 81 ? 3.578 18.620 3.027 1.00 83.31 81 LEU A CA 1
ATOM 630 C C . LEU A 1 81 ? 2.432 18.890 4.014 1.00 83.31 81 LEU A C 1
ATOM 632 O O . LEU A 1 81 ? 2.291 20.015 4.487 1.00 83.31 81 LEU A O 1
ATOM 636 N N . ARG A 1 82 ? 1.601 17.878 4.290 1.00 85.25 82 ARG A N 1
ATOM 637 C CA . ARG A 1 82 ? 0.340 18.040 5.032 1.00 85.25 82 ARG A CA 1
ATOM 638 C C . ARG A 1 82 ? 0.331 17.369 6.403 1.00 85.25 82 ARG A C 1
ATOM 640 O O . ARG A 1 82 ? -0.289 17.897 7.319 1.00 85.25 82 ARG A O 1
ATOM 647 N N . SER A 1 83 ? 1.015 16.238 6.532 1.00 90.00 83 SER A N 1
ATOM 648 C CA . SER A 1 83 ? 0.806 15.299 7.631 1.00 90.00 83 SER A CA 1
ATOM 649 C C . SER A 1 83 ? 2.095 14.592 8.000 1.00 90.00 83 SER A C 1
ATOM 651 O O . SER A 1 83 ? 2.860 14.230 7.116 1.00 90.00 83 SER A O 1
ATOM 653 N N . SER A 1 84 ? 2.313 14.343 9.286 1.00 91.25 84 SER A N 1
ATOM 654 C CA . SER A 1 84 ? 3.468 13.572 9.758 1.00 91.25 84 SER A CA 1
ATOM 655 C C . SER A 1 84 ? 3.028 12.178 10.200 1.00 91.25 84 SER A C 1
ATOM 657 O O . SER A 1 84 ? 2.041 12.093 10.942 1.00 91.25 84 SER A O 1
ATOM 659 N N . PRO A 1 85 ? 3.760 11.112 9.827 1.00 92.56 85 PRO A N 1
ATOM 660 C CA . PRO A 1 85 ? 3.531 9.766 10.340 1.00 92.56 85 PRO A CA 1
ATOM 661 C C . PRO A 1 85 ? 3.535 9.701 11.865 1.00 92.56 85 PRO A C 1
ATOM 663 O O . PRO A 1 85 ? 4.057 10.586 12.554 1.00 92.56 85 PRO A O 1
ATOM 666 N N . ILE A 1 86 ? 2.906 8.652 12.381 1.00 92.75 86 ILE A N 1
ATOM 667 C CA . ILE A 1 86 ? 2.754 8.416 13.813 1.00 92.75 86 ILE A CA 1
ATOM 668 C C . ILE A 1 86 ? 4.113 8.296 14.513 1.00 92.75 86 ILE A C 1
ATOM 670 O O . ILE A 1 86 ? 5.059 7.691 14.004 1.00 92.75 86 ILE A O 1
ATOM 674 N N . THR A 1 87 ? 4.212 8.875 15.706 1.00 90.00 87 THR A N 1
ATOM 675 C CA . THR A 1 87 ? 5.412 8.802 16.543 1.00 90.00 87 THR A CA 1
ATOM 676 C C . THR A 1 87 ? 5.345 7.642 17.544 1.00 90.00 87 THR A C 1
ATOM 678 O O . THR A 1 87 ? 4.254 7.241 17.943 1.00 90.00 87 THR A O 1
ATOM 681 N N . PRO A 1 88 ? 6.493 7.134 18.039 1.00 86.50 88 PRO A N 1
ATOM 682 C CA . PRO A 1 88 ? 6.518 6.104 19.083 1.00 86.50 88 PRO A CA 1
ATOM 683 C C . PRO A 1 88 ? 5.674 6.441 20.322 1.00 86.50 88 PRO A C 1
ATOM 685 O O . PRO A 1 88 ? 4.909 5.605 20.785 1.00 86.50 88 PRO A O 1
ATOM 688 N N . GLY A 1 89 ? 5.743 7.687 20.807 1.00 87.69 89 GLY A N 1
ATOM 689 C CA . GLY A 1 89 ? 4.949 8.120 21.962 1.00 87.69 89 GLY A CA 1
ATOM 690 C C . GLY A 1 89 ? 3.445 8.185 21.673 1.00 87.69 89 GLY A C 1
ATOM 691 O O . GLY A 1 89 ? 2.638 7.924 22.557 1.00 87.69 89 GLY A O 1
ATOM 692 N N . GLU A 1 90 ? 3.042 8.489 20.434 1.00 93.06 90 GLU A N 1
ATOM 693 C CA . GLU A 1 90 ? 1.634 8.380 20.028 1.00 93.06 90 GLU A CA 1
ATOM 694 C C . GLU A 1 90 ? 1.173 6.921 19.999 1.00 93.06 90 GLU A C 1
ATOM 696 O O . GLU A 1 90 ? 0.066 6.640 20.451 1.00 93.06 90 GLU A O 1
ATOM 701 N N . ILE A 1 91 ? 2.021 5.992 19.540 1.00 91.88 91 ILE A N 1
ATOM 702 C CA . ILE A 1 91 ? 1.715 4.556 19.584 1.00 91.88 91 ILE A CA 1
ATOM 703 C C . ILE A 1 91 ? 1.524 4.098 21.037 1.00 91.88 91 ILE A C 1
ATOM 705 O O . ILE A 1 91 ? 0.497 3.504 21.344 1.00 91.88 91 ILE A O 1
ATOM 709 N N . GLU A 1 92 ? 2.455 4.417 21.942 1.00 89.50 92 GLU A N 1
ATOM 710 C CA . GLU A 1 92 ? 2.352 4.070 23.371 1.00 89.50 92 GLU A CA 1
ATOM 711 C C . GLU A 1 92 ? 1.064 4.618 24.009 1.00 89.50 92 GLU A C 1
ATOM 713 O O . GLU A 1 92 ? 0.345 3.894 24.706 1.00 89.50 92 GLU A O 1
ATOM 718 N N . ASN A 1 93 ? 0.724 5.879 23.722 1.00 90.88 93 ASN A N 1
ATOM 719 C CA . ASN A 1 93 ? -0.498 6.508 24.222 1.00 90.88 93 ASN A CA 1
ATOM 720 C C . ASN A 1 93 ? -1.762 5.804 23.709 1.00 90.88 93 ASN A C 1
ATOM 722 O O . ASN A 1 93 ? -2.694 5.572 24.479 1.00 90.88 93 ASN A O 1
ATOM 726 N N . LEU A 1 94 ? -1.801 5.452 22.421 1.00 93.12 94 LEU A N 1
ATOM 727 C CA . LEU A 1 94 ? -2.930 4.740 21.821 1.00 93.12 94 LEU A CA 1
ATOM 728 C C . LEU A 1 94 ? -3.054 3.319 22.372 1.00 93.12 94 LEU A C 1
ATOM 730 O O . LEU A 1 94 ? -4.164 2.893 22.690 1.00 93.12 94 LEU A O 1
ATOM 734 N N . CYS A 1 95 ? -1.933 2.618 22.559 1.00 90.69 95 CYS A N 1
ATOM 735 C CA . CYS A 1 95 ? -1.931 1.291 23.167 1.00 90.69 95 CYS A CA 1
ATOM 736 C C . CYS A 1 95 ? -2.420 1.312 24.618 1.00 90.69 95 CYS A C 1
ATOM 738 O O . CYS A 1 95 ? -3.148 0.411 25.021 1.00 90.69 95 CYS A O 1
ATOM 740 N N . THR A 1 96 ? -2.080 2.360 25.373 1.00 89.69 96 THR A N 1
ATOM 741 C CA . THR A 1 96 ? -2.562 2.563 26.750 1.00 89.69 96 THR A CA 1
ATOM 742 C C . THR A 1 96 ? -4.056 2.900 26.794 1.00 89.69 96 THR A C 1
ATOM 744 O O . THR A 1 96 ? -4.760 2.537 27.735 1.00 89.69 96 THR A O 1
ATOM 747 N N . LEU A 1 97 ? -4.559 3.626 25.792 1.00 90.00 97 LEU A N 1
ATOM 748 C CA . LEU A 1 97 ? -5.963 4.028 25.718 1.00 90.00 97 LEU A CA 1
ATOM 749 C C . LEU A 1 97 ? -6.890 2.863 25.342 1.00 90.00 97 LEU A C 1
ATOM 751 O O . LEU A 1 97 ? -8.029 2.810 25.810 1.00 90.00 97 LEU A O 1
ATOM 755 N N . ALA A 1 98 ? -6.423 1.973 24.469 1.00 90.75 98 ALA A N 1
ATOM 756 C CA . ALA A 1 98 ? -7.187 0.851 23.948 1.00 90.75 98 ALA A CA 1
ATOM 757 C C . ALA A 1 98 ? -7.273 -0.303 24.960 1.00 90.75 98 ALA A C 1
ATOM 759 O O . ALA A 1 98 ? -6.270 -0.745 25.515 1.00 90.75 98 ALA A O 1
ATOM 760 N N . SER A 1 99 ? -8.488 -0.813 25.181 1.00 87.00 99 SER A N 1
ATOM 761 C CA . SER A 1 99 ? -8.737 -1.892 26.151 1.00 87.00 99 SER A CA 1
ATOM 762 C C . SER A 1 99 ? -8.674 -3.298 25.546 1.00 87.00 99 SER A C 1
ATOM 764 O O . SER A 1 99 ? -8.488 -4.253 26.290 1.00 87.00 99 SER A O 1
ATOM 766 N N . GLY A 1 100 ? -8.854 -3.433 24.229 1.00 90.62 100 GLY A N 1
ATOM 767 C CA . GLY A 1 100 ? -8.746 -4.711 23.522 1.00 90.62 100 GLY A CA 1
ATOM 768 C C . GLY A 1 100 ? -7.303 -5.137 23.248 1.00 90.62 100 GLY A C 1
ATOM 769 O O . GLY A 1 100 ? -6.352 -4.582 23.802 1.00 90.62 100 GLY A O 1
ATOM 770 N N . ILE A 1 101 ? -7.140 -6.102 22.341 1.00 93.56 101 ILE A N 1
ATOM 771 C CA . ILE A 1 101 ? -5.826 -6.515 21.830 1.00 93.56 101 ILE A CA 1
ATOM 772 C C . ILE A 1 101 ? -5.288 -5.439 20.884 1.00 93.56 101 ILE A C 1
ATOM 774 O O . ILE A 1 101 ? -6.013 -4.958 20.012 1.00 93.56 101 ILE A O 1
ATOM 778 N N . LYS A 1 102 ? -4.011 -5.069 21.019 1.00 94.25 102 LYS A N 1
ATOM 779 C CA . LYS A 1 102 ? -3.347 -4.124 20.114 1.00 94.25 102 LYS A CA 1
ATOM 780 C C . LYS A 1 102 ? -2.392 -4.874 19.207 1.00 94.25 102 LYS A C 1
ATOM 782 O O . LYS A 1 102 ? -1.514 -5.586 19.681 1.00 94.25 102 LYS A O 1
ATOM 787 N N . VAL A 1 103 ? -2.520 -4.668 17.905 1.00 95.56 103 VAL A N 1
ATOM 788 C CA . VAL A 1 103 ? -1.602 -5.223 16.909 1.00 95.56 103 VAL A CA 1
ATOM 789 C C . VAL A 1 103 ? -0.894 -4.070 16.226 1.00 95.56 103 VAL A C 1
ATOM 791 O O . VAL A 1 103 ? -1.509 -3.331 15.464 1.00 95.56 103 VAL A O 1
ATOM 794 N N . LEU A 1 104 ? 0.401 -3.917 16.476 1.00 94.88 104 LEU A N 1
ATOM 795 C CA . LEU A 1 104 ? 1.252 -2.994 15.737 1.00 94.88 104 LEU A CA 1
ATOM 796 C C . LEU A 1 104 ? 1.947 -3.743 14.606 1.00 94.88 104 LEU A C 1
ATOM 798 O O . LEU A 1 104 ? 2.496 -4.822 14.814 1.00 94.88 104 LEU A O 1
ATOM 802 N N . GLY A 1 105 ? 1.999 -3.158 13.419 1.00 93.50 105 GLY A N 1
ATOM 803 C CA . GLY A 1 105 ? 2.763 -3.735 12.322 1.00 93.50 105 GLY A CA 1
ATOM 804 C C . GLY A 1 105 ? 2.915 -2.789 11.145 1.00 93.50 105 GLY A C 1
ATOM 805 O O . GLY A 1 105 ? 2.678 -1.587 11.252 1.00 93.50 105 GLY A O 1
ATOM 806 N N . GLY A 1 106 ? 3.327 -3.352 10.013 1.00 90.94 106 GLY A N 1
ATOM 807 C CA . GLY A 1 106 ? 3.788 -2.587 8.862 1.00 90.94 106 GLY A CA 1
ATOM 808 C C . GLY A 1 106 ? 5.311 -2.423 8.865 1.00 90.94 106 GLY A C 1
ATOM 809 O O . GLY A 1 106 ? 6.021 -3.178 9.541 1.00 90.94 106 GLY A O 1
ATOM 810 N N . PRO A 1 107 ? 5.845 -1.448 8.114 1.00 85.94 107 PRO A N 1
ATOM 811 C CA . PRO A 1 107 ? 7.287 -1.313 7.903 1.00 85.94 107 PRO A CA 1
ATOM 812 C C . PRO A 1 107 ? 8.0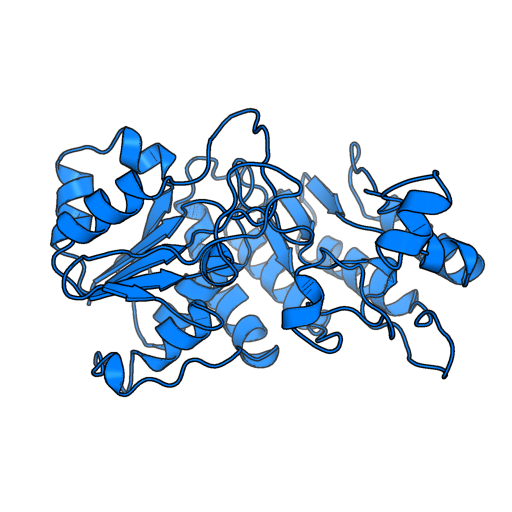78 -1.011 9.180 1.00 85.94 107 PRO A C 1
ATOM 814 O O . PRO A 1 107 ? 9.282 -1.251 9.219 1.00 85.94 107 PRO A O 1
ATOM 817 N N . ILE A 1 108 ? 7.413 -0.565 10.254 1.00 82.81 108 ILE A N 1
ATOM 818 C CA . ILE A 1 108 ? 8.012 -0.355 11.580 1.00 82.81 108 ILE A CA 1
ATOM 819 C C . ILE A 1 108 ? 8.735 -1.599 12.121 1.00 82.81 108 ILE A C 1
ATOM 821 O O . ILE A 1 108 ? 9.699 -1.465 12.874 1.00 82.81 108 ILE A O 1
ATOM 825 N N . ARG A 1 109 ? 8.343 -2.807 11.681 1.00 78.19 109 ARG A N 1
ATOM 826 C CA . ARG A 1 109 ? 9.022 -4.070 12.022 1.00 78.19 109 ARG A CA 1
ATOM 827 C C . ARG A 1 109 ? 10.467 -4.146 11.517 1.00 78.19 109 ARG A C 1
ATOM 829 O O . ARG A 1 109 ? 11.271 -4.878 12.078 1.00 78.19 109 ARG A O 1
ATOM 836 N N . LEU A 1 110 ? 10.794 -3.418 10.446 1.00 71.75 110 LEU A N 1
ATOM 837 C CA . LEU A 1 110 ? 12.141 -3.363 9.862 1.00 71.75 110 LEU A CA 1
ATOM 838 C C . LEU A 1 110 ? 13.051 -2.374 10.613 1.00 71.75 110 LEU A C 1
ATOM 840 O O . LEU A 1 110 ? 14.218 -2.202 10.259 1.00 71.75 110 LEU A O 1
ATOM 844 N N . GLY A 1 111 ? 12.516 -1.755 11.667 1.00 64.06 111 GLY A N 1
ATOM 845 C CA . GLY A 1 111 ? 13.171 -0.783 12.520 1.00 64.06 111 GLY A CA 1
ATOM 846 C C . GLY A 1 111 ? 12.770 0.651 12.186 1.00 64.06 111 GLY A C 1
ATOM 847 O O . GLY A 1 111 ? 12.291 0.969 11.099 1.00 64.06 1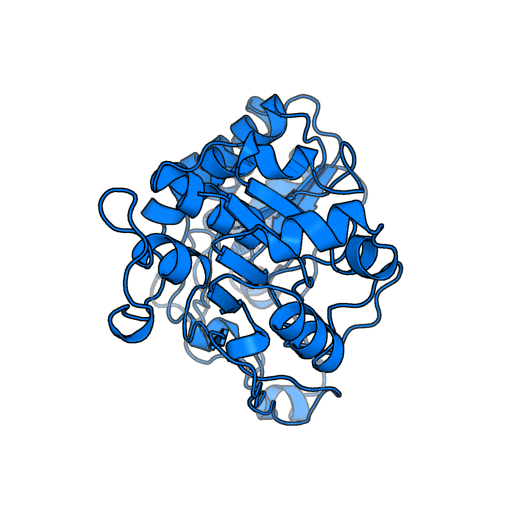11 GLY A O 1
ATOM 848 N N . PHE A 1 112 ? 13.026 1.544 13.138 1.00 58.81 112 PHE A N 1
ATOM 849 C CA . PHE A 1 112 ? 12.779 2.975 13.005 1.00 58.81 112 PHE A CA 1
ATOM 850 C C . PHE A 1 112 ? 14.101 3.746 12.948 1.00 58.81 112 PHE A C 1
ATOM 852 O O . PHE A 1 112 ? 14.982 3.549 13.793 1.00 58.81 112 PHE A O 1
ATOM 859 N N . SER A 1 113 ? 14.241 4.649 11.975 1.00 53.31 113 SER A N 1
ATOM 860 C CA . SER A 1 113 ? 15.350 5.606 11.920 1.00 53.31 113 SER A CA 1
ATOM 861 C C . SER A 1 113 ? 14.827 7.033 11.809 1.00 53.31 113 SER A C 1
ATOM 863 O O . SER A 1 113 ? 13.942 7.327 11.013 1.00 53.31 113 SER A O 1
ATOM 865 N N . LYS A 1 114 ? 15.395 7.941 12.609 1.00 52.38 114 LYS A N 1
ATOM 866 C CA . LYS A 1 114 ? 15.061 9.375 12.579 1.00 52.38 114 LYS A CA 1
ATOM 867 C C . LYS A 1 114 ? 15.838 10.146 11.506 1.00 52.38 114 LYS A C 1
ATOM 869 O O . LYS A 1 114 ? 15.479 11.277 11.202 1.00 52.38 114 LYS A O 1
ATOM 874 N N . GLU A 1 115 ? 16.911 9.565 10.962 1.00 50.03 115 GLU A N 1
ATOM 875 C CA . GLU A 1 115 ? 17.843 10.234 10.046 1.00 50.03 115 GLU A CA 1
ATOM 876 C C . GLU A 1 115 ? 18.395 9.250 9.001 1.00 50.03 115 GLU A C 1
ATOM 878 O O . GLU A 1 115 ? 18.723 8.103 9.315 1.00 50.03 115 GLU A O 1
ATOM 883 N N . GLY A 1 116 ? 18.527 9.708 7.751 1.00 51.47 116 GLY A N 1
ATOM 884 C CA . GLY A 1 116 ? 19.127 8.917 6.677 1.00 51.47 116 GLY A CA 1
ATOM 885 C C . GLY A 1 116 ? 20.586 8.566 6.989 1.00 51.47 116 GLY A C 1
ATOM 886 O O . GLY A 1 116 ? 21.316 9.368 7.569 1.00 51.47 116 GLY A O 1
ATOM 887 N N . GLY A 1 117 ? 21.014 7.355 6.625 1.00 52.28 117 GLY A N 1
ATOM 888 C CA . GLY A 1 117 ? 22.387 6.878 6.851 1.00 52.28 117 GLY A CA 1
ATOM 889 C C . GLY A 1 117 ? 22.672 6.308 8.248 1.00 52.28 117 GLY A C 1
ATOM 890 O O . GLY A 1 117 ? 23.801 5.896 8.510 1.00 52.28 117 GLY A O 1
ATOM 891 N N . LYS A 1 118 ? 21.677 6.238 9.143 1.00 54.78 118 LYS A N 1
ATOM 892 C CA . LYS A 1 118 ? 21.772 5.520 10.427 1.00 54.78 118 LYS A CA 1
ATOM 893 C C . LYS A 1 118 ? 20.962 4.226 10.382 1.00 54.78 118 LYS A C 1
ATOM 895 O O . LYS A 1 118 ? 19.861 4.206 9.838 1.00 54.78 118 LYS A O 1
ATOM 900 N N . GLY A 1 119 ? 21.506 3.161 10.975 1.00 54.19 119 GLY A N 1
ATOM 901 C CA . GLY A 1 119 ? 20.811 1.879 11.104 1.00 54.19 119 GLY A CA 1
ATOM 902 C C . GLY A 1 119 ? 19.533 2.018 11.931 1.00 54.19 119 GLY A C 1
ATOM 903 O O . GLY A 1 119 ? 19.530 2.681 12.972 1.00 54.19 119 GLY A O 1
ATOM 904 N N . ALA A 1 120 ? 18.459 1.402 11.448 1.00 59.44 120 ALA A N 1
ATOM 905 C CA . ALA A 1 120 ? 17.178 1.385 12.129 1.00 59.44 120 ALA A CA 1
ATOM 906 C C . ALA A 1 120 ? 17.276 0.588 13.445 1.00 59.44 120 ALA A C 1
ATOM 908 O O . ALA A 1 120 ? 18.006 -0.401 13.523 1.00 59.44 120 ALA A O 1
ATOM 909 N N . LYS A 1 121 ? 16.578 1.039 14.492 1.00 57.47 121 LYS A N 1
ATOM 910 C CA . LYS A 1 121 ? 16.515 0.345 15.790 1.00 57.47 121 LYS A CA 1
ATOM 911 C C . LYS A 1 121 ? 15.139 -0.277 15.992 1.00 57.47 121 LYS A C 1
ATOM 913 O O . LYS A 1 121 ? 14.146 0.291 15.536 1.00 57.47 121 LYS A O 1
ATOM 918 N N . GLU A 1 122 ? 15.086 -1.403 16.698 1.00 59.25 122 GLU A N 1
ATOM 919 C CA . GLU A 1 122 ? 13.824 -1.976 17.170 1.00 59.25 122 GLU A CA 1
ATOM 920 C C . GLU A 1 122 ? 13.145 -1.006 18.146 1.00 59.25 122 GLU A C 1
ATOM 922 O O . GLU A 1 122 ? 13.800 -0.416 19.013 1.00 59.25 122 GLU A O 1
ATOM 927 N N . LEU A 1 123 ? 11.833 -0.813 17.985 1.00 61.75 123 LEU A N 1
ATOM 928 C CA . LEU A 1 123 ? 11.025 -0.126 18.985 1.00 61.75 123 LEU A CA 1
ATOM 929 C C . LEU A 1 123 ? 10.768 -1.088 20.148 1.00 61.75 123 LEU A C 1
ATOM 931 O O . LEU A 1 123 ? 10.159 -2.136 19.955 1.00 61.75 123 LEU A O 1
ATOM 935 N N . GLY A 1 124 ? 11.182 -0.706 21.354 1.00 58.91 124 GLY A N 1
ATOM 936 C CA . GLY A 1 124 ? 10.662 -1.309 22.577 1.00 58.91 124 GLY A CA 1
ATOM 937 C C . GLY A 1 124 ? 9.367 -0.601 22.948 1.00 58.91 124 GLY A C 1
ATOM 938 O O . GLY A 1 124 ? 9.433 0.508 23.465 1.00 58.91 124 GLY A O 1
ATOM 939 N N . ILE A 1 125 ? 8.218 -1.201 22.640 1.00 62.69 125 ILE A N 1
ATOM 940 C CA . ILE A 1 125 ? 6.920 -0.726 23.133 1.00 62.69 125 ILE A CA 1
ATOM 941 C C . ILE A 1 125 ? 6.548 -1.606 24.313 1.00 62.69 125 ILE A C 1
ATOM 943 O O . ILE A 1 125 ? 6.299 -2.796 24.139 1.00 62.69 125 ILE A O 1
ATOM 947 N N . ASP A 1 126 ? 6.547 -1.013 25.499 1.00 58.59 126 ASP A N 1
ATOM 948 C CA . ASP A 1 126 ? 6.218 -1.683 26.754 1.00 58.59 126 ASP A CA 1
ATOM 949 C C . ASP A 1 126 ? 4.785 -1.303 27.153 1.00 58.59 126 ASP A C 1
ATOM 951 O O . ASP A 1 126 ? 4.555 -0.389 27.943 1.00 58.59 126 ASP A O 1
ATOM 955 N N . ALA A 1 127 ? 3.806 -1.929 26.496 1.00 63.28 127 ALA A N 1
ATOM 956 C CA . ALA A 1 127 ? 2.385 -1.741 26.775 1.00 63.28 127 ALA A CA 1
ATOM 957 C C . ALA A 1 127 ? 1.674 -3.100 26.821 1.00 63.28 127 ALA A C 1
ATOM 959 O O . ALA A 1 127 ? 1.894 -3.949 25.956 1.00 63.28 127 ALA A O 1
ATOM 960 N N . GLU A 1 128 ? 0.802 -3.297 27.815 1.00 70.75 128 GLU A N 1
ATOM 961 C CA . GLU A 1 128 ? 0.042 -4.543 28.000 1.00 70.75 128 GLU A CA 1
ATOM 962 C C . GLU A 1 128 ? -0.795 -4.888 26.757 1.00 70.75 128 GLU A C 1
ATOM 964 O O . GLU A 1 128 ? -1.248 -3.996 26.036 1.00 70.75 128 GLU A O 1
ATOM 969 N N . ASP A 1 129 ? -0.985 -6.183 26.488 1.00 78.75 129 ASP A N 1
ATOM 970 C CA . ASP A 1 129 ? -1.715 -6.754 25.340 1.00 78.75 129 ASP A CA 1
ATOM 971 C C . ASP A 1 129 ? -1.372 -6.120 23.979 1.00 78.75 129 ASP A C 1
ATOM 973 O O . ASP A 1 129 ? -2.238 -5.953 23.113 1.00 78.75 129 ASP A O 1
ATOM 977 N N . THR A 1 130 ? -0.113 -5.710 23.804 1.00 85.75 130 THR A N 1
ATOM 978 C CA . THR A 1 130 ? 0.403 -5.146 22.554 1.00 85.75 130 THR A CA 1
ATOM 979 C C . THR A 1 130 ? 1.316 -6.148 21.871 1.00 85.75 130 THR A C 1
ATOM 981 O O . THR A 1 130 ? 2.350 -6.536 22.407 1.00 85.75 130 THR A O 1
ATOM 984 N N . ILE A 1 131 ? 0.953 -6.533 20.650 1.00 90.44 131 ILE A N 1
ATOM 985 C CA . ILE A 1 131 ? 1.696 -7.488 19.838 1.00 90.44 131 ILE A CA 1
ATOM 986 C C . ILE A 1 131 ? 2.281 -6.776 18.628 1.00 90.44 131 ILE A C 1
ATOM 988 O O . ILE A 1 131 ? 1.573 -6.121 17.862 1.00 90.44 131 ILE A O 1
ATOM 992 N N . LEU A 1 132 ? 3.586 -6.943 18.432 1.00 90.62 132 LEU A N 1
ATOM 993 C CA . LEU A 1 132 ? 4.265 -6.521 17.215 1.00 90.62 132 LEU A CA 1
ATOM 994 C C . LEU A 1 132 ? 4.194 -7.646 16.175 1.00 90.62 132 LEU A C 1
ATOM 996 O O . LEU A 1 132 ? 4.818 -8.697 16.333 1.00 90.62 132 LEU A O 1
ATOM 1000 N N . ALA A 1 133 ? 3.473 -7.418 15.079 1.00 92.38 133 ALA A N 1
ATOM 1001 C CA . ALA A 1 133 ? 3.471 -8.307 13.929 1.00 92.38 133 ALA A CA 1
ATOM 1002 C C . ALA A 1 133 ? 4.861 -8.303 13.264 1.00 92.38 133 ALA A C 1
ATOM 1004 O O . ALA A 1 133 ? 5.301 -7.306 12.690 1.00 92.38 133 ALA A O 1
ATOM 1005 N N . LYS A 1 134 ? 5.559 -9.443 13.328 1.00 90.38 134 LYS A N 1
ATOM 1006 C CA . LYS A 1 134 ? 6.941 -9.596 12.827 1.00 90.38 134 LYS A CA 1
ATOM 1007 C C . LYS A 1 134 ? 7.039 -9.768 11.300 1.00 90.38 134 LYS A C 1
ATOM 1009 O O . LYS A 1 134 ? 8.137 -9.700 10.740 1.00 90.38 134 LYS A O 1
ATOM 1014 N N . SER A 1 135 ? 5.898 -9.937 10.630 1.00 92.81 135 SER A N 1
ATOM 1015 C CA . SER A 1 135 ? 5.752 -10.146 9.180 1.00 92.81 135 SER A CA 1
ATOM 1016 C C . SER A 1 135 ? 4.634 -9.240 8.625 1.00 92.81 135 SER A C 1
ATOM 1018 O O . SER A 1 135 ? 4.536 -8.091 9.052 1.00 92.81 135 SER A O 1
ATOM 1020 N N . ASP A 1 136 ? 3.808 -9.703 7.680 1.00 95.38 136 ASP A N 1
ATOM 1021 C CA . ASP A 1 136 ? 2.702 -8.900 7.137 1.00 95.38 136 ASP A CA 1
ATOM 1022 C C . ASP A 1 136 ? 1.562 -8.782 8.166 1.00 95.38 136 ASP A C 1
ATOM 1024 O O . ASP A 1 136 ? 1.048 -9.786 8.668 1.00 95.38 136 ASP A O 1
ATOM 1028 N N . ILE A 1 137 ? 1.160 -7.551 8.490 1.00 97.06 137 ILE A N 1
ATOM 1029 C CA . ILE A 1 137 ? 0.184 -7.261 9.552 1.00 97.06 137 ILE A CA 1
ATOM 1030 C C . ILE A 1 137 ? -1.214 -7.779 9.202 1.00 97.06 137 ILE A C 1
ATOM 1032 O O . ILE A 1 137 ? -1.904 -8.320 10.053 1.00 97.06 137 ILE A O 1
ATOM 1036 N N . GLU A 1 138 ? -1.618 -7.681 7.943 1.00 97.88 138 GLU A N 1
ATOM 1037 C CA . GLU A 1 138 ? -2.887 -8.170 7.415 1.00 97.88 138 GLU A CA 1
ATOM 1038 C C . GLU A 1 138 ? -3.011 -9.695 7.509 1.00 97.88 138 GLU A C 1
ATOM 1040 O O . GLU A 1 138 ? -4.091 -10.195 7.810 1.00 97.88 138 GLU A O 1
ATOM 1045 N N . ALA A 1 139 ? -1.911 -10.435 7.322 1.00 98.00 139 ALA A N 1
ATOM 1046 C CA . ALA A 1 139 ? -1.896 -11.885 7.498 1.00 98.00 139 ALA A CA 1
ATOM 1047 C C . ALA A 1 139 ? -1.996 -12.253 8.978 1.00 98.00 139 ALA A C 1
ATOM 1049 O O . ALA A 1 139 ? -2.762 -13.141 9.333 1.00 98.00 139 ALA A O 1
ATOM 1050 N N . PHE A 1 140 ? -1.284 -11.526 9.843 1.00 97.75 140 PHE A N 1
ATOM 1051 C CA . PHE A 1 140 ? -1.380 -11.721 11.287 1.00 97.75 140 PHE A CA 1
ATOM 1052 C C . PHE A 1 140 ? -2.793 -11.421 11.809 1.00 97.75 140 PHE A C 1
ATOM 1054 O O . PHE A 1 140 ? -3.364 -12.216 12.546 1.00 97.75 140 PHE A O 1
ATOM 1061 N N . VAL A 1 141 ? -3.392 -10.307 11.374 1.00 97.69 141 VAL A N 1
ATOM 1062 C CA . VAL A 1 141 ? -4.778 -9.938 11.702 1.00 97.69 141 VAL A CA 1
ATOM 1063 C C . VAL A 1 141 ? -5.764 -10.969 11.173 1.00 97.69 141 VAL A C 1
ATOM 1065 O O . VAL A 1 141 ? -6.712 -11.297 11.877 1.00 97.69 141 VAL A O 1
ATOM 1068 N N . TYR A 1 142 ? -5.556 -11.503 9.969 1.00 97.94 142 TYR A N 1
ATOM 1069 C CA . TYR A 1 142 ? -6.366 -12.609 9.473 1.00 97.94 142 TYR A CA 1
ATOM 1070 C C . TYR A 1 142 ? -6.226 -13.828 10.396 1.00 97.94 142 TYR A C 1
ATOM 1072 O O . TYR A 1 142 ? -7.226 -14.319 10.904 1.00 97.94 142 TYR A O 1
ATOM 1080 N N . ASP A 1 143 ? -5.014 -14.302 10.669 1.00 97.19 143 ASP A N 1
ATOM 1081 C CA . ASP A 1 143 ? -4.798 -15.539 11.428 1.00 97.19 143 ASP A CA 1
ATOM 1082 C C . ASP A 1 143 ? -5.218 -15.441 12.904 1.00 97.19 143 ASP A C 1
ATOM 1084 O O . ASP A 1 143 ? -5.589 -16.459 13.483 1.00 97.19 143 ASP A O 1
ATOM 1088 N N . LEU A 1 144 ? -5.266 -14.235 13.483 1.00 96.19 144 LEU A N 1
ATOM 1089 C CA . LEU A 1 144 ? -5.785 -13.977 14.835 1.00 96.19 144 LEU A CA 1
ATOM 1090 C C . LEU A 1 144 ? -7.237 -14.423 15.049 1.00 96.19 144 LEU A C 1
ATOM 1092 O O . LEU A 1 144 ? -7.672 -14.533 16.196 1.00 96.19 144 LEU A O 1
ATOM 1096 N N . PHE A 1 145 ? -7.996 -14.659 13.976 1.00 95.38 145 PHE A N 1
ATOM 1097 C CA . PHE A 1 145 ? -9.380 -15.098 14.075 1.00 95.38 145 PHE A CA 1
ATOM 1098 C C . PHE A 1 145 ? -9.602 -16.473 13.447 1.00 95.38 145 PHE A C 1
ATOM 1100 O O . PHE A 1 145 ? -9.447 -16.681 12.238 1.00 95.38 145 PHE A O 1
ATOM 1107 N N . GLU A 1 146 ? -10.114 -17.402 14.248 1.00 91.69 146 GLU A N 1
ATOM 1108 C CA . GLU A 1 146 ? -10.553 -18.717 13.794 1.00 91.69 146 GLU A CA 1
ATOM 1109 C C . GLU A 1 146 ? -12.036 -18.921 14.126 1.00 91.69 146 GLU A C 1
ATOM 1111 O O . GLU A 1 146 ? -12.477 -18.730 15.258 1.00 91.69 146 GLU A O 1
ATOM 1116 N N . ASN A 1 147 ? -12.844 -19.278 13.120 1.00 85.06 147 ASN A N 1
ATOM 1117 C CA . ASN A 1 147 ? -14.295 -19.472 13.264 1.00 85.06 147 ASN A CA 1
ATOM 1118 C C . ASN A 1 147 ? -15.025 -18.287 13.939 1.00 85.06 147 ASN A C 1
ATOM 1120 O O . ASN A 1 147 ? -15.952 -18.484 14.727 1.00 85.06 147 ASN A O 1
ATOM 1124 N N . GLY A 1 148 ? -14.591 -17.055 13.646 1.00 80.31 148 GLY A N 1
ATOM 1125 C CA . GLY A 1 148 ? -15.166 -15.832 14.214 1.00 80.31 148 GLY A CA 1
ATOM 1126 C C . GLY A 1 148 ? -14.862 -15.633 15.701 1.00 80.31 148 GLY A C 1
ATOM 1127 O O . GLY A 1 148 ? -15.588 -14.905 16.374 1.00 80.31 148 GLY A O 1
ATOM 1128 N N . LYS A 1 149 ? -13.827 -16.289 16.233 1.00 87.38 149 LYS A N 1
ATOM 1129 C CA . LYS A 1 149 ? -13.328 -16.095 17.596 1.00 87.38 149 LYS A CA 1
ATOM 1130 C C . LYS A 1 149 ? -11.894 -15.599 17.555 1.00 87.38 149 LYS A C 1
ATOM 1132 O O . LYS A 1 149 ? -11.128 -16.014 16.694 1.00 87.38 149 LYS A O 1
ATOM 1137 N N . LEU A 1 150 ? -11.570 -14.725 18.497 1.00 91.50 150 LEU A N 1
ATOM 1138 C CA . LEU A 1 150 ? -10.216 -14.245 18.725 1.00 91.50 150 LEU A CA 1
ATOM 1139 C C . LEU A 1 150 ? -9.387 -15.360 19.374 1.00 91.50 150 LEU A C 1
ATOM 1141 O O . LEU A 1 150 ? -9.799 -15.915 20.395 1.00 91.50 150 LEU A O 1
ATOM 1145 N N . CYS A 1 151 ? -8.264 -15.697 18.752 1.00 92.81 151 CYS A N 1
ATOM 1146 C CA . CYS A 1 151 ? -7.283 -16.646 19.267 1.00 92.81 151 CYS A CA 1
ATOM 1147 C C . CYS A 1 151 ? -6.293 -15.949 20.213 1.00 92.81 151 CYS A C 1
ATOM 1149 O O . CYS A 1 151 ? -6.219 -14.718 20.239 1.00 92.81 151 CYS A O 1
ATOM 1151 N N . ASP A 1 152 ? -5.526 -16.733 20.974 1.00 90.81 152 ASP A N 1
ATOM 1152 C CA . ASP A 1 152 ? -4.395 -16.204 21.739 1.00 90.81 152 ASP A CA 1
ATOM 1153 C C . ASP A 1 152 ? -3.306 -15.726 20.758 1.00 90.81 152 ASP A C 1
ATOM 1155 O O . ASP A 1 152 ? -2.849 -16.530 19.939 1.00 90.81 152 ASP A O 1
ATOM 1159 N N . PRO A 1 153 ? -2.897 -14.443 20.785 1.00 89.06 153 PRO A N 1
ATOM 1160 C CA . PRO A 1 153 ? -1.868 -13.922 19.890 1.00 89.06 153 PRO A CA 1
ATOM 1161 C C . PRO A 1 153 ? -0.528 -14.664 19.947 1.00 89.06 153 PRO A C 1
ATOM 1163 O O . PRO A 1 153 ? 0.180 -14.675 18.939 1.00 89.06 153 PRO A O 1
ATOM 1166 N N . GLU A 1 154 ? -0.180 -15.281 21.082 1.00 87.56 154 GLU A N 1
ATOM 1167 C CA . GLU A 1 154 ? 1.066 -16.048 21.239 1.00 87.56 154 GLU A CA 1
ATOM 1168 C C . GLU A 1 154 ? 1.068 -17.350 20.419 1.00 87.56 154 GLU A C 1
ATOM 1170 O O . GLU A 1 154 ? 2.129 -17.845 20.032 1.00 87.56 154 GLU A O 1
ATOM 1175 N N . ASP A 1 155 ? -0.114 -17.877 20.083 1.00 91.50 155 ASP A N 1
ATOM 1176 C CA . ASP A 1 155 ? -0.267 -19.084 19.263 1.00 91.50 155 ASP A CA 1
ATOM 1177 C C . ASP A 1 155 ? -0.229 -18.784 17.750 1.00 91.50 155 ASP A C 1
ATOM 1179 O O . ASP A 1 155 ? -0.240 -19.701 16.919 1.00 91.50 155 ASP A O 1
ATOM 1183 N N . ILE A 1 156 ? -0.181 -17.506 17.358 1.00 94.88 156 ILE A N 1
ATOM 1184 C CA . ILE A 1 156 ? -0.295 -17.088 15.959 1.00 94.88 156 ILE A CA 1
ATOM 1185 C C . ILE A 1 156 ? 1.068 -17.005 15.281 1.00 94.88 156 ILE A C 1
ATOM 1187 O O . ILE A 1 156 ? 1.985 -16.296 15.696 1.00 94.88 156 ILE A O 1
ATOM 1191 N N . SER A 1 157 ? 1.190 -17.698 14.150 1.00 93.69 157 SER A N 1
ATOM 1192 C CA . SER A 1 157 ? 2.392 -17.639 13.325 1.00 93.69 157 SER A CA 1
ATOM 1193 C C . SER A 1 157 ? 2.513 -16.297 12.595 1.00 93.69 157 SER A C 1
ATOM 1195 O O . SER A 1 157 ? 1.608 -15.867 11.883 1.00 93.69 157 SER A O 1
ATOM 1197 N N . HIS A 1 158 ? 3.676 -15.649 12.692 1.00 94.31 158 HIS A N 1
ATOM 1198 C CA . HIS A 1 158 ? 3.970 -14.438 11.922 1.00 94.31 158 HIS A CA 1
ATOM 1199 C C . HIS A 1 158 ? 4.446 -14.783 10.506 1.00 94.31 158 HIS A C 1
ATOM 1201 O O . HIS A 1 158 ? 5.645 -14.947 10.257 1.00 94.31 158 HIS A O 1
ATOM 1207 N N . ARG A 1 159 ? 3.522 -14.842 9.549 1.00 95.62 159 ARG A N 1
ATOM 1208 C CA . ARG A 1 159 ? 3.828 -15.198 8.157 1.00 95.62 159 ARG A CA 1
ATOM 1209 C C . ARG A 1 159 ? 3.700 -14.032 7.185 1.00 95.62 159 ARG A C 1
ATOM 1211 O O . ARG A 1 159 ? 3.112 -12.993 7.476 1.00 95.62 159 ARG A O 1
ATOM 1218 N N . MET A 1 160 ? 4.259 -14.242 6.002 1.00 94.94 160 MET A N 1
ATOM 1219 C CA . MET A 1 160 ? 3.985 -13.403 4.846 1.00 94.94 160 MET A CA 1
ATOM 1220 C C . MET A 1 160 ? 2.618 -13.786 4.266 1.00 94.94 160 MET A C 1
ATOM 1222 O O . MET A 1 160 ? 2.261 -14.967 4.217 1.00 94.94 160 MET A O 1
ATOM 1226 N N . ARG A 1 161 ? 1.854 -12.791 3.824 1.00 96.06 161 ARG A N 1
ATOM 1227 C CA . ARG A 1 161 ? 0.634 -12.995 3.037 1.00 96.06 161 ARG A CA 1
ATOM 1228 C C . ARG A 1 161 ? 0.971 -13.535 1.644 1.00 96.06 161 ARG A C 1
ATOM 1230 O O . ARG A 1 161 ? 2.095 -13.391 1.155 1.00 96.06 161 ARG A O 1
ATOM 1237 N N . THR A 1 162 ? -0.037 -14.064 0.976 1.00 97.06 162 THR A N 1
ATOM 1238 C CA . THR A 1 162 ? 0.023 -14.525 -0.414 1.00 97.06 162 THR A CA 1
ATOM 1239 C C . THR A 1 162 ? -0.653 -13.537 -1.369 1.00 97.06 162 THR A C 1
ATOM 1241 O O . THR A 1 162 ? -1.500 -12.737 -0.959 1.00 97.06 162 THR A O 1
ATOM 1244 N N . VAL A 1 163 ? -0.319 -13.614 -2.662 1.00 96.81 163 VAL A N 1
ATOM 1245 C CA . VAL A 1 163 ? -1.012 -12.853 -3.720 1.00 96.81 163 VAL A CA 1
ATOM 1246 C C . VAL A 1 163 ? -2.507 -13.175 -3.796 1.00 96.81 163 VAL A C 1
ATOM 1248 O O . VAL A 1 163 ? -3.317 -12.270 -3.988 1.00 96.81 163 VAL A O 1
ATOM 1251 N N . ASP A 1 164 ? -2.889 -14.430 -3.557 1.00 97.75 164 ASP A N 1
ATOM 1252 C CA . ASP A 1 164 ? -4.292 -14.855 -3.573 1.00 97.75 164 ASP A CA 1
ATOM 1253 C C . ASP A 1 164 ? -5.090 -14.231 -2.422 1.00 97.75 164 ASP A C 1
ATOM 1255 O O . ASP A 1 164 ? -6.249 -13.846 -2.594 1.00 97.75 164 ASP A O 1
ATOM 1259 N N . GLU A 1 165 ? -4.488 -14.132 -1.232 1.00 98.44 165 GLU A N 1
ATOM 1260 C CA . GLU A 1 165 ? -5.094 -13.465 -0.076 1.00 98.44 165 GLU A CA 1
ATOM 1261 C C . GLU A 1 165 ? -5.353 -11.989 -0.362 1.00 98.44 165 GLU A C 1
ATOM 1263 O O . GLU A 1 165 ? -6.485 -11.528 -0.230 1.00 98.44 165 GLU A O 1
ATOM 1268 N N . ILE A 1 166 ? -4.353 -11.254 -0.849 1.00 97.69 166 ILE A N 1
ATOM 1269 C CA . ILE A 1 166 ? -4.534 -9.829 -1.158 1.00 97.69 166 ILE A CA 1
ATOM 1270 C C . ILE A 1 166 ? -5.468 -9.614 -2.349 1.00 97.69 166 ILE A C 1
ATOM 1272 O O . ILE A 1 166 ? -6.198 -8.626 -2.371 1.00 97.69 166 ILE A O 1
ATOM 1276 N N . GLY A 1 167 ? -5.540 -10.549 -3.301 1.00 97.94 167 GLY A N 1
ATOM 1277 C CA . GLY A 1 167 ? -6.549 -10.548 -4.361 1.00 97.94 167 GLY A CA 1
ATOM 1278 C C . GLY A 1 167 ? -7.984 -10.569 -3.816 1.00 97.94 167 GLY A C 1
ATOM 1279 O O . GLY A 1 167 ? -8.866 -9.916 -4.375 1.00 97.94 167 GLY A O 1
ATOM 1280 N N . ARG A 1 168 ? -8.232 -11.243 -2.683 1.00 98.44 168 ARG A N 1
ATOM 1281 C CA . ARG A 1 168 ? -9.534 -11.234 -1.989 1.00 98.44 168 ARG A CA 1
ATOM 1282 C C . ARG A 1 168 ? -9.698 -10.025 -1.072 1.00 98.44 168 ARG A C 1
ATOM 1284 O O . ARG A 1 168 ? -10.682 -9.295 -1.204 1.00 98.44 168 ARG A O 1
ATOM 1291 N N . TRP A 1 169 ? -8.732 -9.792 -0.185 1.00 98.81 169 TRP A N 1
ATOM 1292 C CA . TRP A 1 169 ? -8.807 -8.754 0.844 1.00 98.81 169 TRP A CA 1
ATOM 1293 C C . TRP A 1 169 ? -8.890 -7.349 0.250 1.00 98.81 169 TRP A C 1
ATOM 1295 O O . TRP A 1 169 ? -9.652 -6.526 0.742 1.00 98.81 169 TRP A O 1
ATOM 1305 N N . SER A 1 170 ? -8.188 -7.093 -0.855 1.00 98.38 170 SER A N 1
ATOM 1306 C CA . SER A 1 170 ? -8.239 -5.816 -1.579 1.00 98.38 170 SER A CA 1
ATOM 1307 C C . SER A 1 170 ? -9.658 -5.354 -1.920 1.00 98.38 170 SER A C 1
ATOM 1309 O O . SER A 1 170 ? -10.000 -4.190 -1.725 1.00 98.38 170 SER A O 1
ATOM 1311 N N . LYS A 1 171 ? -10.499 -6.278 -2.393 1.00 98.44 171 LYS A N 1
ATOM 1312 C CA . LYS A 1 171 ? -11.895 -6.012 -2.759 1.00 98.44 171 LYS A CA 1
ATOM 1313 C C . LYS A 1 171 ? -12.778 -5.923 -1.523 1.00 98.44 171 LYS A C 1
ATOM 1315 O O . LYS A 1 171 ? -13.558 -4.986 -1.395 1.00 98.44 171 LYS A O 1
ATOM 1320 N N . LEU A 1 172 ? -12.635 -6.881 -0.603 1.00 98.69 172 LEU A N 1
ATOM 1321 C CA . LEU A 1 172 ? -13.440 -6.942 0.621 1.00 98.69 172 LEU A CA 1
ATOM 1322 C C . LEU A 1 172 ? -13.240 -5.715 1.516 1.00 98.69 172 LEU A C 1
ATOM 1324 O O . LEU A 1 172 ? -14.188 -5.269 2.153 1.00 98.69 172 LEU A O 1
ATOM 1328 N N . GLY A 1 173 ? -12.026 -5.169 1.559 1.00 98.69 173 GLY A N 1
ATOM 1329 C CA . GLY A 1 173 ? -11.689 -3.989 2.345 1.00 98.69 173 GLY A CA 1
ATOM 1330 C C . GLY A 1 173 ? -11.818 -2.664 1.601 1.00 98.69 173 GLY A C 1
ATOM 1331 O O . GLY A 1 173 ? -11.515 -1.628 2.182 1.00 98.69 173 GLY A O 1
ATOM 1332 N N . ALA A 1 174 ? -12.270 -2.656 0.341 1.00 98.62 174 ALA A N 1
ATOM 1333 C CA . ALA A 1 174 ? -12.370 -1.433 -0.454 1.00 98.62 174 ALA A CA 1
ATOM 1334 C C . ALA A 1 174 ? -13.278 -0.373 0.197 1.00 98.62 174 ALA A C 1
ATOM 1336 O O . ALA A 1 174 ? -12.996 0.815 0.071 1.00 98.62 174 ALA A O 1
ATOM 1337 N N . PHE A 1 175 ? -14.314 -0.783 0.945 1.00 98.69 175 PHE A N 1
ATOM 1338 C CA . PHE A 1 175 ? -15.260 0.116 1.633 1.00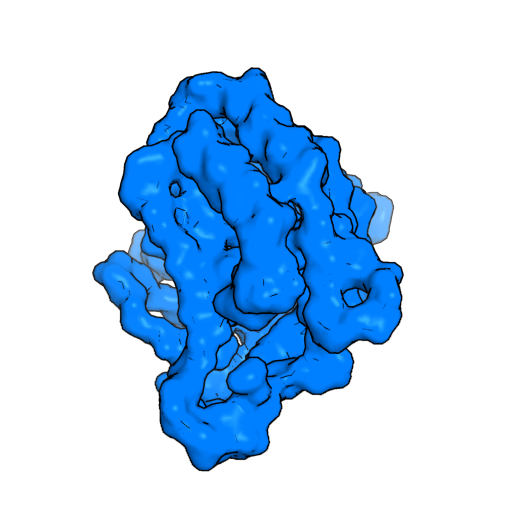 98.69 175 PHE A CA 1
ATOM 1339 C C . PHE A 1 175 ? -14.579 1.117 2.578 1.00 98.69 175 PHE A C 1
ATOM 1341 O O . PHE A 1 175 ? -15.099 2.210 2.798 1.00 98.69 175 PHE A O 1
ATOM 1348 N N . ILE A 1 176 ? -13.399 0.767 3.103 1.00 98.62 176 ILE A N 1
ATOM 1349 C CA . ILE A 1 176 ? -12.683 1.564 4.101 1.00 98.62 176 ILE A CA 1
ATOM 1350 C C . ILE A 1 176 ? -12.304 2.954 3.573 1.00 98.62 176 ILE A C 1
ATOM 1352 O O . ILE A 1 176 ? -12.186 3.895 4.354 1.00 98.62 176 ILE A O 1
ATOM 1356 N N . ILE A 1 177 ? -12.182 3.126 2.247 1.00 98.38 177 ILE A N 1
ATOM 1357 C CA . ILE A 1 177 ? -11.847 4.426 1.651 1.00 98.38 177 ILE A CA 1
ATOM 1358 C C . ILE A 1 177 ? -12.884 5.501 1.971 1.00 98.38 177 ILE A C 1
ATOM 1360 O O . ILE A 1 177 ? -12.525 6.671 2.030 1.00 98.38 177 ILE A O 1
ATOM 1364 N N . ALA A 1 178 ? -14.150 5.121 2.183 1.00 98.31 178 ALA A N 1
ATOM 1365 C CA . ALA A 1 178 ? -15.231 6.057 2.484 1.00 98.31 178 ALA A CA 1
ATOM 1366 C C . ALA A 1 178 ? -15.091 6.684 3.879 1.00 98.31 178 ALA A C 1
ATOM 1368 O O . ALA A 1 178 ? -15.691 7.721 4.149 1.00 98.31 178 ALA A O 1
ATOM 1369 N N . GLN A 1 179 ? -14.286 6.066 4.749 1.00 97.88 179 GLN A N 1
ATOM 1370 C CA . GLN A 1 179 ? -13.958 6.575 6.078 1.00 97.88 179 GLN A CA 1
ATOM 1371 C C . GLN A 1 179 ? -12.704 7.470 6.068 1.00 97.88 179 GLN A C 1
ATOM 1373 O O . GLN A 1 179 ? -12.405 8.121 7.067 1.00 97.88 179 GLN A O 1
ATOM 1378 N N . HIS A 1 180 ? -11.957 7.531 4.957 1.00 97.81 180 HIS A N 1
ATOM 1379 C CA . HIS A 1 180 ? -10.752 8.354 4.871 1.00 97.81 180 HIS A CA 1
ATOM 1380 C C . HIS A 1 180 ? -11.109 9.856 4.894 1.00 97.81 180 HIS A C 1
ATOM 1382 O O . HIS A 1 180 ? -11.992 10.266 4.139 1.00 97.81 180 HIS A O 1
ATOM 1388 N N . PRO A 1 181 ? -10.402 10.716 5.660 1.00 95.94 181 PRO A N 1
ATOM 1389 C CA . PRO A 1 181 ? -10.730 12.145 5.774 1.00 95.94 181 PRO A CA 1
ATOM 1390 C C . PRO A 1 181 ? -10.768 12.914 4.446 1.00 95.94 181 PRO A C 1
ATOM 1392 O O . PRO A 1 181 ? -11.495 13.893 4.311 1.00 95.94 181 PRO A O 1
ATOM 1395 N N . ASP A 1 182 ? -9.982 12.472 3.464 1.00 96.12 182 ASP A N 1
ATOM 1396 C CA . ASP A 1 182 ? -9.961 13.057 2.117 1.00 96.12 182 ASP A CA 1
ATOM 1397 C C . ASP A 1 182 ? -10.971 12.440 1.141 1.00 96.12 182 ASP A C 1
ATOM 1399 O O . ASP A 1 182 ? -10.974 12.820 -0.026 1.00 96.12 182 ASP A O 1
ATOM 1403 N N . TYR A 1 183 ? -11.816 11.490 1.545 1.00 97.50 183 TYR A N 1
ATOM 1404 C CA . TYR A 1 183 ? -12.852 10.942 0.666 1.00 97.50 183 TYR A CA 1
ATOM 1405 C C . TYR A 1 183 ? -13.810 12.050 0.166 1.00 97.50 183 TYR A C 1
ATOM 1407 O O . TYR A 1 183 ? -14.225 12.897 0.958 1.00 97.50 183 TYR A O 1
ATOM 1415 N N . PRO A 1 184 ? -14.190 12.081 -1.133 1.00 95.88 184 PRO A N 1
ATOM 1416 C CA . PRO A 1 184 ? -13.890 11.114 -2.201 1.00 95.88 184 PRO A CA 1
ATOM 1417 C C . PRO A 1 184 ? -12.604 11.410 -2.999 1.00 95.88 184 PRO A C 1
ATOM 1419 O O . PRO A 1 184 ? -12.356 10.810 -4.043 1.00 95.88 184 PRO A O 1
ATOM 1422 N N . HIS A 1 185 ? -11.782 12.353 -2.546 1.00 97.06 185 HIS A N 1
ATOM 1423 C CA . HIS A 1 185 ? -10.543 12.783 -3.199 1.00 97.06 185 HIS A CA 1
ATOM 1424 C C . HIS A 1 185 ? -9.302 11.966 -2.813 1.00 97.06 185 HIS A C 1
ATOM 1426 O O . HIS A 1 185 ? -8.223 12.235 -3.340 1.00 97.06 185 HIS A O 1
ATOM 1432 N N . VAL A 1 186 ? -9.450 10.953 -1.958 1.00 97.19 186 VAL A N 1
ATOM 1433 C CA . VAL A 1 186 ? -8.377 10.028 -1.574 1.00 97.19 186 VAL A CA 1
ATOM 1434 C C . VAL A 1 186 ? -7.691 9.403 -2.798 1.00 97.19 186 VAL A C 1
ATOM 1436 O O . VAL A 1 186 ? -8.348 9.007 -3.765 1.00 97.19 186 VAL A O 1
ATOM 1439 N N . MET A 1 187 ? -6.361 9.326 -2.761 1.00 97.69 187 MET A N 1
ATOM 1440 C CA . MET A 1 187 ? -5.533 8.670 -3.770 1.00 97.69 187 MET A CA 1
ATOM 1441 C C . MET A 1 187 ? -5.290 7.216 -3.368 1.00 97.69 187 MET A C 1
ATOM 1443 O O . MET A 1 187 ? -4.556 6.932 -2.424 1.00 97.69 187 MET A O 1
ATOM 1447 N N . CYS A 1 188 ? -5.909 6.284 -4.087 1.00 98.50 188 CYS A N 1
ATOM 1448 C CA . CYS A 1 188 ? -5.771 4.858 -3.816 1.00 98.50 188 CYS A CA 1
ATOM 1449 C C . CYS A 1 188 ? -4.476 4.331 -4.435 1.00 98.50 188 CYS A C 1
ATOM 1451 O O . CYS A 1 188 ? -4.349 4.266 -5.661 1.00 98.50 188 CYS A O 1
ATOM 1453 N N . GLU A 1 189 ? -3.515 3.946 -3.599 1.00 97.62 189 GLU A N 1
ATOM 1454 C CA . GLU A 1 189 ? -2.294 3.306 -4.078 1.00 97.62 189 GLU A CA 1
ATOM 1455 C C . GLU A 1 189 ? -2.534 1.827 -4.388 1.00 97.62 189 GLU A C 1
ATOM 1457 O O . GLU A 1 189 ? -3.043 1.086 -3.553 1.00 97.62 189 GLU A O 1
ATOM 1462 N N . MET A 1 190 ? -2.173 1.394 -5.591 1.00 98.00 190 MET A N 1
ATOM 1463 C CA . MET A 1 190 ? -2.502 0.092 -6.157 1.00 98.00 190 MET A CA 1
ATOM 1464 C C . MET A 1 190 ? -1.254 -0.769 -6.249 1.00 98.00 190 MET A C 1
ATOM 1466 O O . MET A 1 190 ? -0.467 -0.590 -7.176 1.00 98.00 190 MET A O 1
ATOM 1470 N N . GLU A 1 191 ? -1.115 -1.720 -5.324 1.00 97.75 191 GLU A N 1
ATOM 1471 C CA . GLU A 1 191 ? -0.001 -2.662 -5.335 1.00 97.75 191 GLU A CA 1
ATOM 1472 C C . GLU A 1 191 ? 0.012 -3.506 -6.600 1.00 97.75 191 GLU A C 1
ATOM 1474 O O . GLU A 1 191 ? -1.000 -4.127 -6.929 1.00 97.75 191 GLU A O 1
ATOM 1479 N N . THR A 1 192 ? 1.164 -3.587 -7.263 1.00 97.25 192 THR A N 1
ATOM 1480 C CA . THR A 1 192 ? 1.363 -4.544 -8.357 1.00 97.25 192 THR A CA 1
ATOM 1481 C C . THR A 1 192 ? 2.212 -5.733 -7.928 1.00 97.25 192 THR A C 1
ATOM 1483 O O . THR A 1 192 ? 1.857 -6.867 -8.252 1.00 97.25 192 THR A O 1
ATOM 1486 N N . TYR A 1 193 ? 3.304 -5.523 -7.184 1.00 95.94 193 TYR A N 1
ATOM 1487 C CA . TYR A 1 193 ? 4.159 -6.608 -6.692 1.00 95.94 193 TYR A CA 1
ATOM 1488 C C . TYR A 1 193 ? 5.097 -6.171 -5.555 1.00 95.94 193 TYR A C 1
ATOM 1490 O O . TYR A 1 193 ? 5.296 -4.988 -5.312 1.00 95.94 193 TYR A O 1
ATOM 1498 N N . ARG A 1 194 ? 5.697 -7.118 -4.832 1.00 93.50 194 ARG A N 1
ATOM 1499 C CA . ARG A 1 194 ? 6.827 -6.868 -3.900 1.00 93.50 194 ARG A CA 1
ATOM 1500 C C . ARG A 1 194 ? 8.038 -7.643 -4.317 1.00 93.50 194 ARG A C 1
ATOM 1502 O O . ARG A 1 194 ? 7.911 -8.603 -5.065 1.00 93.50 194 ARG A O 1
ATOM 1509 N N . GLY A 1 195 ? 9.165 -7.301 -3.717 1.00 91.25 195 GLY A N 1
ATOM 1510 C CA . GLY A 1 195 ? 10.410 -8.001 -3.904 1.00 91.25 195 GLY A CA 1
ATOM 1511 C C . GLY A 1 195 ? 11.098 -7.464 -5.139 1.00 91.25 195 GLY A C 1
ATOM 1512 O O . GLY A 1 195 ? 10.514 -6.797 -5.997 1.00 91.25 195 GLY A O 1
ATOM 1513 N N . CYS A 1 196 ? 12.382 -7.755 -5.239 1.00 87.31 196 CYS A N 1
ATOM 1514 C CA . CYS A 1 196 ? 13.218 -7.182 -6.274 1.00 87.31 196 CYS A CA 1
ATOM 1515 C C . CYS A 1 196 ? 13.863 -8.299 -7.087 1.00 87.31 196 CYS A C 1
ATOM 1517 O O . CYS A 1 196 ? 14.560 -9.145 -6.538 1.00 87.31 196 CYS A O 1
ATOM 1519 N N . GLY A 1 197 ? 13.693 -8.263 -8.409 1.00 82.75 197 GLY A N 1
ATOM 1520 C CA . GLY A 1 197 ? 14.318 -9.219 -9.328 1.00 82.75 197 GLY A CA 1
ATOM 1521 C C . GLY A 1 197 ? 15.839 -9.081 -9.467 1.00 82.75 197 GLY A C 1
ATOM 1522 O O . GLY A 1 197 ? 16.453 -9.819 -10.232 1.00 82.75 197 GLY A O 1
ATOM 1523 N N . ARG A 1 198 ? 16.472 -8.131 -8.766 1.00 83.56 198 ARG A N 1
ATOM 1524 C CA . ARG A 1 198 ? 17.928 -7.960 -8.808 1.00 83.56 198 ARG A CA 1
ATOM 1525 C C . ARG A 1 198 ? 18.625 -9.101 -8.073 1.00 83.56 198 ARG A C 1
ATOM 1527 O O . ARG A 1 198 ? 18.293 -9.394 -6.933 1.00 83.56 198 ARG A O 1
ATOM 1534 N N . LYS A 1 199 ? 19.681 -9.646 -8.685 1.00 80.81 199 LYS A N 1
ATOM 1535 C CA . LYS A 1 199 ? 20.585 -10.623 -8.046 1.00 80.81 199 LYS A CA 1
ATOM 1536 C C . LYS A 1 199 ? 21.366 -10.013 -6.876 1.00 80.81 199 LYS A C 1
ATOM 1538 O O . LYS A 1 199 ? 21.610 -10.678 -5.877 1.00 80.81 199 LYS A O 1
ATOM 1543 N N . VAL A 1 200 ? 21.759 -8.746 -7.022 1.00 84.62 200 VAL A N 1
ATOM 1544 C CA . VAL A 1 200 ? 22.411 -7.943 -5.980 1.00 84.62 200 VAL A CA 1
ATOM 1545 C C . VAL A 1 200 ? 21.527 -6.735 -5.696 1.00 84.62 200 VAL A C 1
ATOM 1547 O O . VAL A 1 200 ? 21.271 -5.916 -6.587 1.00 84.62 200 VAL A O 1
ATOM 1550 N N . HIS A 1 201 ? 21.017 -6.661 -4.470 1.00 87.12 201 HIS A N 1
ATOM 1551 C CA . HIS A 1 201 ? 20.123 -5.598 -4.021 1.00 87.12 201 HIS A CA 1
ATOM 1552 C C . HIS A 1 201 ? 20.910 -4.367 -3.577 1.00 87.12 201 HIS A C 1
ATOM 1554 O O . HIS A 1 201 ? 22.014 -4.501 -3.058 1.00 87.12 201 HIS A O 1
ATOM 1560 N N . CYS A 1 202 ? 20.308 -3.180 -3.710 1.00 88.38 202 CYS A N 1
ATOM 1561 C CA . CYS A 1 202 ? 20.882 -1.969 -3.129 1.00 88.38 202 CYS A CA 1
ATOM 1562 C C . CYS A 1 202 ? 21.035 -2.155 -1.612 1.00 88.38 202 CYS A C 1
ATOM 1564 O O . CYS A 1 202 ? 20.116 -2.655 -0.953 1.00 88.38 202 CYS A O 1
ATOM 1566 N N . SER A 1 203 ? 22.163 -1.713 -1.059 1.00 87.25 203 SER A N 1
ATOM 1567 C CA . SER A 1 203 ? 22.543 -1.937 0.347 1.00 87.25 203 SER A CA 1
ATOM 1568 C C . SER A 1 203 ? 21.481 -1.493 1.367 1.00 87.25 203 SER A C 1
ATOM 1570 O O . SER A 1 203 ? 21.350 -2.101 2.431 1.00 87.25 203 SER A O 1
ATOM 1572 N N . PHE A 1 204 ? 20.708 -0.458 1.027 1.00 84.06 204 PHE A N 1
ATOM 1573 C CA . PHE A 1 204 ? 19.711 0.188 1.881 1.00 84.06 204 PHE A CA 1
ATOM 1574 C C . PHE A 1 204 ? 18.258 -0.207 1.583 1.00 84.06 204 PHE A C 1
ATOM 1576 O O . PHE A 1 204 ? 17.359 0.180 2.325 1.00 84.06 204 PHE A O 1
ATOM 1583 N N . CYS A 1 205 ? 17.992 -0.919 0.485 1.00 85.94 205 CYS A N 1
ATOM 1584 C CA . CYS A 1 205 ? 16.622 -1.150 0.035 1.00 85.94 205 CYS A CA 1
ATOM 1585 C C . CYS A 1 205 ? 15.934 -2.229 0.880 1.00 85.94 205 CYS A C 1
ATOM 1587 O O . CYS A 1 205 ? 16.463 -3.329 1.059 1.00 85.94 205 CYS A O 1
ATOM 1589 N N . THR A 1 206 ? 14.724 -1.935 1.354 1.00 86.38 206 THR A N 1
ATOM 1590 C CA . THR A 1 206 ? 13.911 -2.865 2.148 1.00 86.38 206 THR A CA 1
ATOM 1591 C C . THR A 1 206 ? 13.283 -3.975 1.309 1.00 86.38 206 THR A C 1
ATOM 1593 O O . THR A 1 206 ? 12.979 -5.035 1.851 1.00 86.38 206 THR A O 1
ATOM 1596 N N . GLU A 1 207 ? 13.183 -3.805 -0.015 1.00 88.19 207 GLU A N 1
ATOM 1597 C CA . GLU A 1 207 ? 12.582 -4.808 -0.904 1.00 88.19 207 GLU A CA 1
ATOM 1598 C C . GLU A 1 207 ? 13.284 -6.169 -0.849 1.00 88.19 207 GLU A C 1
ATOM 1600 O O . GLU A 1 207 ? 12.657 -7.204 -1.066 1.00 88.19 207 GLU A O 1
ATOM 1605 N N . ARG A 1 208 ? 14.570 -6.196 -0.473 1.00 84.94 208 ARG A N 1
ATOM 1606 C CA . ARG A 1 208 ? 15.329 -7.440 -0.277 1.00 84.94 208 ARG A CA 1
ATOM 1607 C C . ARG A 1 208 ? 14.712 -8.360 0.786 1.00 84.94 208 ARG A C 1
ATOM 1609 O O . ARG A 1 208 ? 14.897 -9.570 0.723 1.00 84.94 208 ARG A O 1
ATOM 1616 N N . PHE A 1 209 ? 14.003 -7.803 1.774 1.00 86.19 209 PHE A N 1
ATOM 1617 C CA . PHE A 1 209 ? 13.385 -8.575 2.856 1.00 86.19 209 PHE A CA 1
ATOM 1618 C C . PHE A 1 209 ? 12.104 -9.292 2.416 1.00 86.19 209 PHE A C 1
ATOM 1620 O O . PHE A 1 209 ? 11.652 -10.193 3.117 1.00 86.19 209 PHE A O 1
ATOM 1627 N N . TYR A 1 210 ? 11.537 -8.920 1.264 1.00 87.88 210 TYR A N 1
ATOM 1628 C CA . TYR A 1 210 ? 10.391 -9.604 0.662 1.00 87.88 210 TYR A CA 1
ATOM 1629 C C . TYR A 1 210 ? 10.813 -10.727 -0.303 1.00 87.88 210 TYR A C 1
ATOM 1631 O O . TYR A 1 210 ? 9.965 -11.501 -0.737 1.00 87.88 210 TYR A O 1
ATOM 1639 N N . GLY A 1 211 ? 12.114 -10.867 -0.592 1.00 86.62 211 GLY A N 1
ATOM 1640 C CA . GLY A 1 211 ? 12.660 -11.919 -1.448 1.00 86.62 211 GLY A CA 1
ATOM 1641 C C . GLY A 1 211 ? 12.491 -11.644 -2.945 1.00 86.62 211 GLY A C 1
ATOM 1642 O O . GLY A 1 211 ? 12.613 -10.504 -3.405 1.00 86.62 211 GLY A O 1
ATOM 1643 N N . HIS A 1 212 ? 12.261 -12.715 -3.712 1.00 87.00 212 HIS A N 1
ATOM 1644 C CA . HIS A 1 212 ? 12.001 -12.634 -5.150 1.00 87.00 212 HIS A CA 1
ATOM 1645 C C . HIS A 1 212 ? 10.709 -11.870 -5.448 1.00 87.00 212 HIS A C 1
ATOM 1647 O O . HIS A 1 212 ? 9.825 -11.770 -4.600 1.00 87.00 212 HIS A O 1
ATOM 1653 N N . SER A 1 213 ? 10.605 -11.340 -6.668 1.00 91.88 213 SER A N 1
ATOM 1654 C CA . SER A 1 213 ? 9.418 -10.600 -7.081 1.00 91.88 213 SER A CA 1
ATOM 1655 C C . SER A 1 213 ? 8.163 -11.481 -7.060 1.00 91.88 213 SER A C 1
ATOM 1657 O O . SER A 1 213 ? 8.103 -12.501 -7.741 1.00 91.88 213 SER A O 1
ATOM 1659 N N . ASP A 1 214 ? 7.169 -11.062 -6.280 1.00 94.19 214 ASP A N 1
ATOM 1660 C CA . ASP A 1 214 ? 5.878 -11.727 -6.101 1.00 94.19 214 ASP A CA 1
ATOM 1661 C C . ASP A 1 214 ? 4.775 -10.853 -6.710 1.00 94.19 214 ASP A C 1
ATOM 1663 O O . ASP A 1 214 ? 4.370 -9.835 -6.135 1.00 94.19 214 ASP A O 1
ATOM 1667 N N . HIS A 1 215 ? 4.374 -11.195 -7.938 1.00 96.44 215 HIS A N 1
ATOM 1668 C CA . HIS A 1 215 ? 3.511 -10.365 -8.774 1.00 96.44 215 HIS A CA 1
ATOM 1669 C C . HIS A 1 215 ? 2.033 -10.691 -8.590 1.00 96.44 215 HIS A C 1
ATOM 1671 O O . HIS A 1 215 ? 1.595 -11.813 -8.846 1.00 96.44 215 HIS A O 1
ATOM 1677 N N . ARG A 1 216 ? 1.225 -9.672 -8.278 1.00 97.62 216 ARG A N 1
ATOM 1678 C CA . ARG A 1 216 ? -0.233 -9.809 -8.321 1.00 97.62 216 ARG A CA 1
ATOM 1679 C C . ARG A 1 216 ? -0.695 -10.089 -9.749 1.00 97.62 216 ARG A C 1
ATOM 1681 O O . ARG A 1 216 ? -0.170 -9.474 -10.683 1.00 97.62 216 ARG A O 1
ATOM 1688 N N . PRO A 1 217 ? -1.713 -10.934 -9.957 1.00 98.38 217 PRO A N 1
ATOM 1689 C CA . PRO A 1 217 ? -2.374 -11.047 -11.249 1.00 98.38 217 PRO A CA 1
ATOM 1690 C C . PRO A 1 217 ? -2.971 -9.706 -11.700 1.00 98.38 217 PRO A C 1
ATOM 1692 O O . PRO A 1 217 ? -3.581 -8.988 -10.908 1.00 98.38 217 PRO A O 1
ATOM 1695 N N . VAL A 1 218 ? -2.866 -9.390 -12.995 1.00 98.75 218 VAL A N 1
ATOM 1696 C CA . VAL A 1 218 ? -3.450 -8.162 -13.578 1.00 98.75 218 VAL A CA 1
ATOM 1697 C C . VAL A 1 218 ? -4.952 -8.063 -13.294 1.00 98.75 218 VAL A C 1
ATOM 1699 O O . VAL A 1 218 ? -5.465 -6.989 -12.982 1.00 98.75 218 VAL A O 1
ATOM 1702 N N . ALA A 1 219 ? -5.654 -9.198 -13.367 1.00 98.75 219 ALA A N 1
ATOM 1703 C CA . ALA A 1 219 ? -7.086 -9.277 -13.105 1.00 98.75 219 ALA A CA 1
ATOM 1704 C C . ALA A 1 219 ? -7.449 -8.847 -11.674 1.00 98.75 219 ALA A C 1
ATOM 1706 O O . ALA A 1 219 ? -8.458 -8.171 -11.492 1.00 98.75 219 ALA A O 1
ATOM 1707 N N . ASP A 1 220 ? -6.615 -9.169 -10.682 1.00 98.69 220 ASP A N 1
ATOM 1708 C CA . ASP A 1 220 ? -6.866 -8.795 -9.289 1.00 98.69 220 ASP A CA 1
ATOM 1709 C C . ASP A 1 220 ? -6.667 -7.299 -9.061 1.00 98.69 220 ASP A C 1
ATOM 1711 O O . ASP A 1 220 ? -7.468 -6.678 -8.364 1.00 98.69 220 ASP A O 1
ATOM 1715 N N . VAL A 1 221 ? -5.648 -6.696 -9.687 1.00 98.81 221 VAL A N 1
ATOM 1716 C CA . VAL A 1 221 ? -5.434 -5.241 -9.622 1.00 98.81 221 VAL A CA 1
ATOM 1717 C C . VAL A 1 221 ? -6.618 -4.501 -10.254 1.00 98.81 221 VAL A C 1
ATOM 1719 O O . VAL A 1 221 ? -7.153 -3.569 -9.659 1.00 98.81 221 VAL A O 1
ATOM 1722 N N . ILE A 1 222 ? -7.084 -4.947 -11.427 1.00 98.88 222 ILE A N 1
ATOM 1723 C CA . ILE A 1 222 ? -8.259 -4.367 -12.098 1.00 98.88 222 ILE A CA 1
ATOM 1724 C C . ILE A 1 222 ? -9.527 -4.552 -11.252 1.00 98.88 222 ILE A C 1
ATOM 1726 O O . ILE A 1 222 ? -10.331 -3.627 -11.145 1.00 98.88 222 ILE A O 1
ATOM 1730 N N . ALA A 1 223 ? -9.721 -5.720 -10.636 1.00 98.88 223 ALA A N 1
ATOM 1731 C CA . ALA A 1 223 ? -10.895 -5.989 -9.810 1.00 98.88 223 ALA A CA 1
ATOM 1732 C C . ALA A 1 223 ? -10.914 -5.146 -8.522 1.00 98.88 223 ALA A C 1
ATOM 1734 O O . ALA A 1 223 ? -11.983 -4.698 -8.098 1.00 98.88 223 ALA A O 1
ATOM 1735 N N . GLU A 1 224 ? -9.749 -4.883 -7.924 1.00 98.81 224 GLU A N 1
ATOM 1736 C CA . GLU A 1 224 ? -9.618 -3.924 -6.824 1.00 98.81 224 GLU A CA 1
ATOM 1737 C C . GLU A 1 224 ? -9.990 -2.509 -7.283 1.00 98.81 224 GLU A C 1
ATOM 1739 O O . GLU A 1 224 ? -10.822 -1.871 -6.641 1.00 98.81 224 GLU A O 1
ATOM 1744 N N . VAL A 1 225 ? -9.461 -2.040 -8.423 1.00 98.88 225 VAL A N 1
ATOM 1745 C CA . VAL A 1 225 ? -9.840 -0.732 -8.992 1.00 98.88 225 VAL A CA 1
ATOM 1746 C C . VAL A 1 225 ? -11.345 -0.646 -9.233 1.00 98.88 225 VAL A C 1
ATOM 1748 O O . VAL A 1 225 ? -11.942 0.366 -8.881 1.00 98.88 225 VAL A O 1
ATOM 1751 N N . SER A 1 226 ? -11.966 -1.688 -9.792 1.00 98.88 226 SER A N 1
ATOM 1752 C CA . SER A 1 226 ? -13.419 -1.729 -10.010 1.00 98.88 226 SER A CA 1
ATOM 1753 C C . SER A 1 226 ? -14.180 -1.567 -8.695 1.00 98.88 226 SER A C 1
ATOM 1755 O O . SER A 1 226 ? -15.057 -0.716 -8.598 1.00 98.88 226 SER A O 1
ATOM 1757 N N . SER A 1 227 ? -13.792 -2.323 -7.662 1.00 98.81 227 SER A N 1
ATOM 1758 C CA . SER A 1 227 ? -14.446 -2.275 -6.346 1.00 98.81 227 SER A CA 1
ATOM 1759 C C . SER A 1 227 ? -14.310 -0.890 -5.704 1.00 98.81 227 SER A C 1
ATOM 1761 O O . SER A 1 227 ? -15.276 -0.337 -5.186 1.00 98.81 227 SER A O 1
ATOM 1763 N N . LEU A 1 228 ? -13.118 -0.292 -5.783 1.00 98.88 228 LEU A N 1
ATOM 1764 C CA . LEU A 1 228 ? -12.858 1.066 -5.302 1.00 98.88 228 LEU A CA 1
ATOM 1765 C C . LEU A 1 228 ? -13.652 2.116 -6.088 1.00 98.88 228 LEU A C 1
ATOM 1767 O O . LEU A 1 228 ? -14.184 3.060 -5.504 1.00 98.88 228 LEU A O 1
ATOM 1771 N N . TYR A 1 229 ? -13.740 1.964 -7.408 1.00 98.81 229 TYR A N 1
ATOM 1772 C CA . TYR A 1 229 ? -14.466 2.877 -8.285 1.00 98.81 229 TYR A CA 1
ATOM 1773 C C . TYR A 1 229 ? -15.973 2.877 -8.005 1.00 98.81 229 TYR A C 1
ATOM 1775 O O . TYR A 1 229 ? -16.576 3.956 -7.936 1.00 98.81 229 TYR A O 1
ATOM 1783 N N . ASP A 1 230 ? -16.556 1.695 -7.783 1.00 98.62 230 ASP A N 1
ATOM 1784 C CA . ASP A 1 230 ? -17.962 1.515 -7.396 1.00 98.62 230 ASP A CA 1
ATOM 1785 C C . ASP A 1 230 ? -18.272 2.189 -6.049 1.00 98.62 230 ASP A C 1
ATOM 1787 O O . ASP A 1 230 ? -19.371 2.701 -5.837 1.00 98.62 230 ASP A O 1
ATOM 1791 N N . LEU A 1 231 ? -17.268 2.274 -5.173 1.00 98.50 231 LEU A N 1
ATOM 1792 C CA . LEU A 1 231 ? -17.314 2.965 -3.883 1.00 98.50 231 LEU A CA 1
ATOM 1793 C C . LEU A 1 231 ? -16.909 4.445 -3.956 1.00 98.50 231 LEU A C 1
ATOM 1795 O O . LEU A 1 231 ? -16.703 5.077 -2.926 1.00 98.50 231 LEU A O 1
ATOM 1799 N N . GLY A 1 232 ? -16.797 5.017 -5.156 1.00 98.31 232 GLY A N 1
ATOM 1800 C CA . GLY A 1 232 ? -16.586 6.453 -5.350 1.00 98.31 232 GLY A CA 1
ATOM 1801 C C . GLY A 1 232 ? -15.132 6.892 -5.526 1.00 98.31 232 GLY A C 1
ATOM 1802 O O . GLY A 1 232 ? -14.904 8.073 -5.793 1.00 98.31 232 GLY A O 1
ATOM 1803 N N . ALA A 1 233 ? -14.147 5.986 -5.470 1.00 98.62 233 ALA A N 1
ATOM 1804 C CA . ALA A 1 233 ? -12.758 6.341 -5.766 1.00 98.62 233 ALA A CA 1
ATOM 1805 C C . ALA A 1 233 ? -12.616 6.836 -7.209 1.00 98.62 233 ALA A C 1
ATOM 1807 O O . ALA A 1 233 ? -13.174 6.264 -8.152 1.00 98.62 233 ALA A O 1
ATOM 1808 N N . ARG A 1 234 ? -11.838 7.901 -7.401 1.00 98.56 234 ARG A N 1
ATOM 1809 C CA . ARG A 1 234 ? -11.530 8.439 -8.735 1.00 98.56 234 ARG A CA 1
ATOM 1810 C C . ARG A 1 234 ? -10.043 8.689 -8.966 1.00 98.56 234 ARG A C 1
ATOM 1812 O O . ARG A 1 234 ? -9.677 9.047 -10.083 1.00 98.56 234 ARG A O 1
ATOM 1819 N N . ASN A 1 235 ? -9.203 8.498 -7.954 1.00 98.69 235 ASN A N 1
ATOM 1820 C CA . ASN A 1 235 ? -7.776 8.780 -8.021 1.00 98.69 235 ASN A CA 1
ATOM 1821 C C . ASN A 1 235 ? -6.999 7.514 -7.665 1.00 98.69 235 ASN A C 1
ATOM 1823 O O . ASN A 1 235 ? -7.176 6.964 -6.578 1.00 98.69 235 ASN A O 1
ATOM 1827 N N . PHE A 1 236 ? -6.160 7.061 -8.589 1.00 98.62 236 PHE A N 1
ATOM 1828 C CA . PHE A 1 236 ? -5.380 5.839 -8.468 1.00 98.62 236 PHE A CA 1
ATOM 1829 C C . PHE A 1 236 ? -3.910 6.118 -8.764 1.00 98.62 236 PHE A C 1
ATOM 1831 O O . PHE A 1 236 ? -3.576 6.838 -9.709 1.00 98.62 236 PHE A O 1
ATOM 1838 N N . ARG A 1 237 ? -3.030 5.483 -7.996 1.00 97.75 237 ARG A N 1
ATOM 1839 C CA . ARG A 1 237 ? -1.590 5.468 -8.246 1.00 97.75 237 ARG A CA 1
ATOM 1840 C C . ARG A 1 237 ? -1.108 4.032 -8.310 1.00 97.75 237 ARG A C 1
ATOM 1842 O O . ARG A 1 237 ? -1.254 3.307 -7.337 1.00 97.75 237 ARG A O 1
ATOM 1849 N N . ILE A 1 238 ? -0.535 3.618 -9.433 1.00 97.44 238 ILE A N 1
ATOM 1850 C CA . ILE A 1 238 ? 0.076 2.295 -9.574 1.00 97.44 238 ILE A CA 1
ATOM 1851 C C . ILE A 1 238 ? 1.435 2.327 -8.875 1.00 97.44 238 ILE A C 1
ATOM 1853 O O . ILE A 1 238 ? 2.409 2.874 -9.398 1.00 97.44 238 ILE A O 1
ATOM 1857 N N . GLY A 1 239 ? 1.477 1.765 -7.674 1.00 92.81 239 GLY A N 1
ATOM 1858 C CA . GLY A 1 239 ? 2.576 1.883 -6.720 1.00 92.81 239 GLY A CA 1
ATOM 1859 C C . GLY A 1 239 ? 2.715 0.608 -5.903 1.00 92.81 239 GLY A C 1
ATOM 1860 O O . GLY A 1 239 ? 2.123 -0.410 -6.240 1.00 92.81 239 GLY A O 1
ATOM 1861 N N . ARG A 1 240 ? 3.512 0.631 -4.835 1.00 92.94 240 ARG A N 1
ATOM 1862 C CA . ARG A 1 240 ? 3.985 -0.595 -4.181 1.00 92.94 240 ARG A CA 1
ATOM 1863 C C . ARG A 1 240 ? 4.610 -1.529 -5.221 1.00 92.94 240 ARG A C 1
ATOM 1865 O O . ARG A 1 240 ? 4.091 -2.606 -5.501 1.00 92.94 240 ARG A O 1
ATOM 1872 N N . GLN A 1 241 ? 5.728 -1.066 -5.784 1.00 93.38 241 GLN A N 1
ATOM 1873 C CA . GLN A 1 241 ? 6.743 -1.872 -6.466 1.00 93.38 241 GLN A CA 1
ATOM 1874 C C . GLN A 1 241 ? 8.073 -1.102 -6.607 1.00 93.38 241 GLN A C 1
ATOM 1876 O O . GLN A 1 241 ? 8.052 0.129 -6.698 1.00 93.38 241 GLN A O 1
ATOM 1881 N N . PRO A 1 242 ? 9.229 -1.788 -6.705 1.00 91.44 242 PRO A N 1
ATOM 1882 C CA . PRO A 1 242 ? 10.512 -1.132 -6.983 1.00 91.44 242 PRO A CA 1
ATOM 1883 C C . PRO A 1 242 ? 10.671 -0.648 -8.434 1.00 91.44 242 PRO A C 1
ATOM 1885 O O . PRO A 1 242 ? 11.450 0.266 -8.693 1.00 91.44 242 PRO A O 1
ATOM 1888 N N . ASP A 1 243 ? 9.986 -1.273 -9.395 1.00 93.81 243 ASP A N 1
ATOM 1889 C CA . ASP A 1 243 ? 10.039 -0.892 -10.812 1.00 93.81 243 ASP A CA 1
ATOM 1890 C C . ASP A 1 243 ? 8.779 -1.339 -11.557 1.00 93.81 243 ASP A C 1
ATOM 1892 O O . ASP A 1 243 ? 8.584 -2.535 -11.784 1.00 93.81 243 ASP A O 1
ATOM 1896 N N . LEU A 1 244 ? 7.936 -0.403 -11.988 1.00 95.88 244 LEU A N 1
ATOM 1897 C CA . LEU A 1 244 ? 6.721 -0.730 -12.734 1.00 95.88 244 LEU A CA 1
ATOM 1898 C C . LEU A 1 244 ? 7.016 -1.422 -14.073 1.00 95.88 244 LEU A C 1
ATOM 1900 O O . LEU A 1 244 ? 6.253 -2.292 -14.490 1.00 95.88 244 LEU A O 1
ATOM 1904 N N . LEU A 1 245 ? 8.141 -1.101 -14.724 1.00 96.00 245 LEU A N 1
ATOM 1905 C CA . LEU A 1 245 ? 8.528 -1.743 -15.987 1.00 96.00 245 LEU A CA 1
ATOM 1906 C C . LEU A 1 245 ? 8.830 -3.237 -15.810 1.00 96.00 245 LEU A C 1
ATOM 1908 O O . LEU A 1 245 ? 8.748 -4.003 -16.768 1.00 96.00 245 LEU A O 1
ATOM 1912 N N . SER A 1 246 ? 9.142 -3.651 -14.580 1.00 94.81 246 SER A N 1
ATOM 1913 C CA . SER A 1 246 ? 9.421 -5.041 -14.233 1.00 94.81 246 SER A CA 1
ATOM 1914 C C . SER A 1 246 ? 8.172 -5.836 -13.820 1.00 94.81 246 SER A C 1
ATOM 1916 O O . SER A 1 246 ? 8.290 -6.994 -13.420 1.00 94.81 246 SER A O 1
ATOM 1918 N N . TYR A 1 247 ? 6.964 -5.263 -13.895 1.00 97.00 247 TYR A N 1
ATOM 1919 C CA . TYR A 1 247 ? 5.738 -5.987 -13.551 1.00 97.00 247 TYR A CA 1
ATOM 1920 C C . TYR A 1 247 ? 5.480 -7.151 -14.528 1.00 97.00 247 TYR A C 1
ATOM 1922 O O . TYR A 1 247 ? 5.317 -6.937 -15.729 1.00 97.00 247 TYR A O 1
ATOM 1930 N N . HIS A 1 248 ? 5.470 -8.390 -14.009 1.00 96.69 248 HIS A N 1
ATOM 1931 C CA . HIS A 1 248 ? 5.495 -9.643 -14.793 1.00 96.69 248 HIS A CA 1
ATOM 1932 C C . HIS A 1 248 ? 6.633 -9.703 -15.824 1.00 96.69 248 HIS A C 1
ATOM 1934 O O . HIS A 1 248 ? 6.480 -10.269 -16.914 1.00 96.69 248 HIS A O 1
ATOM 1940 N N . ALA A 1 249 ? 7.780 -9.100 -15.511 1.00 95.19 249 ALA A N 1
ATOM 1941 C CA . ALA A 1 249 ? 8.969 -9.259 -16.332 1.00 95.19 249 ALA A CA 1
ATOM 1942 C C . ALA A 1 249 ? 9.470 -10.710 -16.298 1.00 95.19 249 ALA A C 1
ATOM 1944 O O . ALA A 1 249 ? 9.317 -11.432 -15.313 1.00 95.19 249 ALA A O 1
ATOM 1945 N N . LYS A 1 250 ? 10.056 -11.146 -17.409 1.00 94.00 250 LYS A N 1
ATOM 1946 C CA . LYS A 1 250 ? 10.480 -12.528 -17.624 1.00 94.00 250 LYS A CA 1
ATOM 1947 C C . LYS A 1 250 ? 11.948 -12.685 -17.265 1.00 94.00 250 LYS A C 1
ATOM 1949 O O . LYS A 1 250 ? 12.792 -11.914 -17.728 1.00 94.00 250 LYS A O 1
ATOM 1954 N N . ASP A 1 251 ? 12.255 -13.721 -16.494 1.00 91.69 251 ASP A N 1
ATOM 1955 C CA . ASP A 1 251 ? 13.634 -14.161 -16.320 1.00 91.69 251 ASP A CA 1
ATOM 1956 C C . ASP A 1 251 ? 14.081 -14.931 -17.568 1.00 91.69 251 ASP A C 1
ATOM 1958 O O . ASP A 1 251 ? 13.601 -16.028 -17.859 1.00 91.69 251 ASP A O 1
ATOM 1962 N N . ILE A 1 252 ? 14.981 -14.314 -18.332 1.00 92.38 252 ILE A N 1
ATOM 1963 C CA . ILE A 1 252 ? 15.608 -14.899 -19.525 1.00 92.38 252 ILE A CA 1
ATOM 1964 C C . ILE A 1 252 ? 17.091 -15.231 -19.283 1.00 92.38 252 ILE A C 1
ATOM 1966 O O . ILE A 1 252 ? 17.850 -15.404 -20.235 1.00 92.38 252 ILE A O 1
ATOM 1970 N N . GLY A 1 253 ? 17.525 -15.273 -18.018 1.00 87.88 253 GLY A N 1
ATOM 1971 C CA . GLY A 1 253 ? 18.917 -15.487 -17.617 1.00 87.88 253 GLY A CA 1
ATOM 1972 C C . GLY A 1 253 ? 19.809 -14.242 -17.698 1.00 87.88 253 GLY A C 1
ATOM 1973 O O . GLY A 1 253 ? 21.019 -14.346 -17.494 1.00 87.88 253 GLY A O 1
ATOM 1974 N N . ALA A 1 254 ? 19.237 -13.069 -17.986 1.00 87.81 254 ALA A N 1
ATOM 1975 C CA . ALA A 1 254 ? 19.945 -11.789 -18.005 1.00 87.81 254 ALA A CA 1
ATOM 1976 C C . ALA A 1 254 ? 20.133 -11.208 -16.585 1.00 87.81 254 ALA A C 1
ATOM 1978 O O . ALA A 1 254 ? 19.667 -11.768 -15.592 1.00 87.81 254 ALA A O 1
ATOM 1979 N N . ASP A 1 255 ? 20.853 -10.090 -16.467 1.00 85.38 255 ASP A N 1
ATOM 1980 C CA . ASP A 1 255 ? 21.036 -9.395 -15.180 1.00 85.38 255 ASP A CA 1
ATOM 1981 C C . ASP A 1 255 ? 19.856 -8.494 -14.804 1.00 85.38 255 ASP A C 1
ATOM 1983 O O . ASP A 1 255 ? 19.625 -8.228 -13.624 1.00 85.38 255 ASP A O 1
ATOM 1987 N N . VAL A 1 256 ? 19.094 -8.059 -15.806 1.00 89.75 256 VAL A N 1
ATOM 1988 C CA . VAL A 1 256 ? 17.845 -7.313 -15.658 1.00 89.75 256 VAL A CA 1
ATOM 1989 C C . VAL A 1 256 ? 16.730 -8.163 -16.255 1.00 89.75 256 VAL A C 1
ATOM 1991 O O . VAL A 1 256 ? 16.915 -8.759 -17.313 1.00 89.75 256 VAL A O 1
ATOM 1994 N N . LEU A 1 257 ? 15.583 -8.241 -15.581 1.00 91.94 257 LEU A N 1
ATOM 1995 C CA . LEU A 1 257 ? 14.433 -8.995 -16.081 1.00 91.94 257 LEU A CA 1
ATOM 1996 C C . LEU A 1 257 ? 13.859 -8.322 -17.334 1.00 91.94 257 LEU A C 1
ATOM 1998 O O . LEU A 1 257 ? 13.796 -7.095 -17.409 1.00 91.94 257 LEU A O 1
ATOM 2002 N N . GLN A 1 258 ? 13.424 -9.119 -18.311 1.00 95.81 258 GLN A N 1
ATOM 2003 C CA . GLN A 1 258 ? 12.881 -8.603 -19.566 1.00 95.81 258 GLN A CA 1
ATOM 2004 C C . GLN A 1 258 ? 11.442 -8.094 -19.365 1.00 95.81 258 GLN A C 1
ATOM 2006 O O . GLN A 1 258 ? 10.578 -8.903 -19.018 1.00 95.81 258 GLN A O 1
ATOM 2011 N N . PRO A 1 259 ? 11.139 -6.807 -19.629 1.00 97.19 259 PRO A N 1
ATOM 2012 C CA . PRO A 1 259 ? 9.791 -6.259 -19.495 1.00 97.19 259 PRO A CA 1
ATOM 2013 C C . PRO A 1 259 ? 8.760 -6.957 -20.385 1.00 97.19 259 PRO A C 1
ATOM 2015 O O . PRO A 1 259 ? 9.090 -7.466 -21.459 1.00 97.19 259 PRO A O 1
ATOM 2018 N N . SER A 1 260 ? 7.495 -6.904 -19.965 1.00 97.69 260 SER A N 1
ATOM 2019 C CA . SER A 1 260 ? 6.359 -7.505 -20.676 1.00 97.69 260 SER A CA 1
ATOM 2020 C C . SER A 1 260 ? 5.347 -6.433 -21.122 1.00 97.69 260 SER A C 1
ATOM 2022 O O . SER A 1 260 ? 4.361 -6.217 -20.416 1.00 97.69 260 SER A O 1
ATOM 2024 N N . PRO A 1 261 ? 5.536 -5.763 -22.280 1.00 98.56 261 PRO A N 1
ATOM 2025 C CA . PRO A 1 261 ? 4.655 -4.677 -22.726 1.00 98.56 261 PRO A CA 1
ATOM 2026 C C . PRO A 1 261 ? 3.159 -5.014 -22.754 1.00 98.56 261 PRO A C 1
ATOM 2028 O O . PRO A 1 261 ? 2.351 -4.252 -22.223 1.00 98.56 261 PRO A O 1
ATOM 2031 N N . ASP A 1 262 ? 2.794 -6.197 -23.259 1.00 98.50 262 ASP A N 1
ATOM 2032 C CA . ASP A 1 262 ? 1.397 -6.656 -23.335 1.00 98.50 262 ASP A CA 1
ATOM 2033 C C . ASP A 1 262 ? 0.693 -6.696 -21.967 1.00 98.50 262 ASP A C 1
ATOM 2035 O O . ASP A 1 262 ? -0.512 -6.441 -21.862 1.00 98.50 262 ASP A O 1
ATOM 2039 N N . VAL A 1 263 ? 1.437 -7.003 -20.897 1.00 98.62 263 VAL A N 1
ATOM 2040 C CA . VAL A 1 263 ? 0.899 -7.043 -19.529 1.00 98.62 263 VAL A CA 1
ATOM 2041 C C . VAL A 1 263 ? 0.505 -5.640 -19.088 1.00 98.62 263 VAL A C 1
ATOM 2043 O O . VAL A 1 263 ? -0.585 -5.451 -18.545 1.00 98.62 263 VAL A O 1
ATOM 2046 N N . LEU A 1 264 ? 1.361 -4.649 -19.344 1.00 98.38 264 LEU A N 1
ATOM 2047 C CA . LEU A 1 264 ? 1.106 -3.264 -18.962 1.00 98.38 264 LEU A CA 1
ATOM 2048 C C . LEU A 1 264 ? -0.017 -2.660 -19.817 1.00 98.38 264 LEU A C 1
ATOM 2050 O O . LEU A 1 264 ? -0.874 -1.967 -19.269 1.00 98.38 264 LEU A O 1
ATOM 2054 N N . GLU A 1 265 ? -0.101 -2.981 -21.113 1.00 98.75 265 GLU A N 1
ATOM 2055 C CA . GLU A 1 265 ? -1.250 -2.591 -21.951 1.00 98.75 265 GLU A CA 1
ATOM 2056 C C . GLU A 1 265 ? -2.552 -3.183 -21.402 1.00 98.75 265 GLU A C 1
ATOM 2058 O O . GLU A 1 265 ? -3.564 -2.483 -21.290 1.00 98.75 265 GLU A O 1
ATOM 2063 N N . THR A 1 266 ? -2.532 -4.452 -20.988 1.00 98.88 266 THR A N 1
ATOM 2064 C CA . THR A 1 266 ? -3.695 -5.114 -20.382 1.00 98.88 266 THR A CA 1
ATOM 2065 C C . THR A 1 266 ? -4.090 -4.457 -19.059 1.00 98.88 266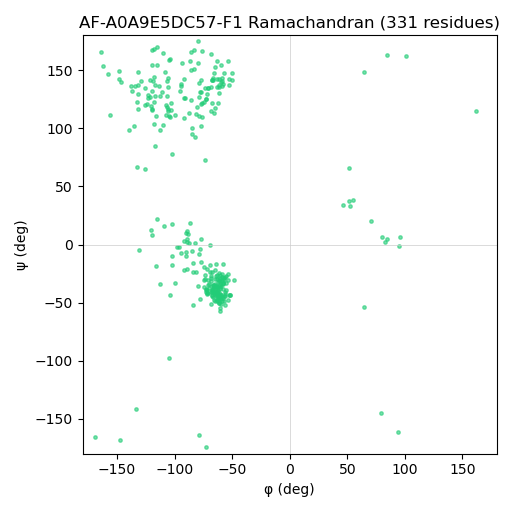 THR A C 1
ATOM 2067 O O . THR A 1 266 ? -5.273 -4.185 -18.848 1.00 98.88 266 THR A O 1
ATOM 2070 N N . LEU A 1 267 ? -3.119 -4.146 -18.195 1.00 98.81 267 LEU A N 1
ATOM 2071 C CA . LEU A 1 267 ? -3.350 -3.479 -16.914 1.00 98.81 267 LEU A CA 1
ATOM 2072 C C . LEU A 1 267 ? -3.980 -2.095 -17.108 1.00 98.81 267 LEU A C 1
ATOM 2074 O O . LEU A 1 267 ? -5.072 -1.837 -16.607 1.00 98.81 267 LEU A O 1
ATOM 2078 N N . TYR A 1 268 ? -3.321 -1.214 -17.862 1.00 98.75 268 TYR A N 1
ATOM 2079 C CA . TYR A 1 268 ? -3.751 0.176 -18.019 1.00 98.75 268 TYR A CA 1
ATOM 2080 C C . TYR A 1 268 ? -5.068 0.298 -18.791 1.00 98.75 268 TYR A C 1
ATOM 2082 O O . TYR A 1 268 ? -5.969 1.035 -18.378 1.00 98.75 268 TYR A O 1
ATOM 2090 N N . SER A 1 269 ? -5.223 -0.454 -19.886 1.00 98.81 269 SER A N 1
ATOM 2091 C CA . SER A 1 269 ? -6.485 -0.467 -20.630 1.00 98.81 269 SER A CA 1
ATOM 2092 C C . SER A 1 269 ? -7.623 -1.083 -19.809 1.00 98.81 269 SER A C 1
ATOM 2094 O O . SER A 1 269 ? -8.761 -0.624 -19.902 1.00 98.81 269 SER A O 1
ATOM 2096 N N . GLY A 1 270 ? -7.330 -2.091 -18.982 1.00 98.88 270 GLY A N 1
ATOM 2097 C CA . GLY A 1 270 ? -8.276 -2.720 -18.065 1.00 98.88 270 GLY A CA 1
ATOM 2098 C C . GLY A 1 270 ? -8.771 -1.765 -16.982 1.00 98.88 270 GLY A C 1
ATOM 2099 O O . GLY A 1 270 ? -9.981 -1.611 -16.823 1.00 98.88 270 GLY A O 1
ATOM 2100 N N . ILE A 1 271 ? -7.854 -1.050 -16.323 1.00 98.88 271 ILE A N 1
ATOM 2101 C CA . ILE A 1 271 ? -8.169 0.010 -15.351 1.00 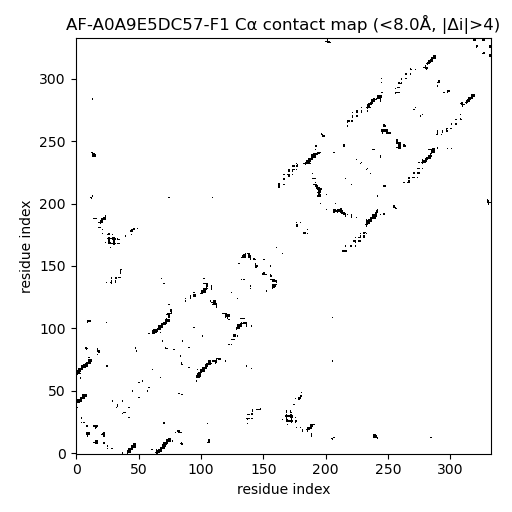98.88 271 ILE A CA 1
ATOM 2102 C C . ILE A 1 271 ? -9.109 1.045 -15.977 1.00 98.88 271 ILE A C 1
ATOM 2104 O O . ILE A 1 271 ? -10.146 1.374 -15.407 1.00 98.88 271 ILE A O 1
ATOM 2108 N N . ARG A 1 272 ? -8.806 1.512 -17.193 1.00 98.50 272 ARG A N 1
ATOM 2109 C CA . ARG A 1 272 ? -9.648 2.491 -17.897 1.00 98.50 272 ARG A CA 1
ATOM 2110 C C . ARG A 1 272 ? -11.036 1.974 -18.265 1.00 98.50 272 ARG A C 1
ATOM 2112 O O . ARG A 1 272 ? -11.962 2.775 -18.336 1.00 98.50 272 ARG A O 1
ATOM 2119 N N . LYS A 1 273 ? -11.197 0.670 -18.497 1.00 98.75 273 LYS A N 1
ATOM 2120 C CA . LYS A 1 273 ? -12.509 0.064 -18.777 1.00 98.75 273 LYS A CA 1
ATOM 2121 C C . LYS A 1 273 ? -13.394 0.016 -17.534 1.00 98.75 273 LYS A C 1
ATOM 2123 O O . LYS A 1 273 ? -14.581 0.298 -17.651 1.00 98.75 273 LYS A O 1
ATOM 2128 N N . VAL A 1 274 ? -12.832 -0.343 -16.378 1.00 98.81 274 VAL A N 1
ATOM 2129 C CA . VAL A 1 274 ? -13.601 -0.470 -15.125 1.00 98.81 274 VAL A CA 1
ATOM 2130 C C . VAL A 1 274 ? -13.779 0.862 -14.395 1.00 98.81 274 VAL A C 1
ATOM 2132 O O . VAL A 1 274 ? -14.740 1.024 -13.657 1.00 98.81 274 VAL A O 1
ATOM 2135 N N . ALA A 1 275 ? -12.895 1.832 -14.638 1.00 98.62 275 ALA A N 1
ATOM 2136 C CA . ALA A 1 275 ? -12.947 3.169 -14.056 1.00 98.62 275 ALA A CA 1
ATOM 2137 C C . ALA A 1 275 ? -12.920 4.262 -15.150 1.00 98.62 275 ALA A C 1
ATOM 2139 O O . ALA A 1 275 ? -11.962 5.039 -15.239 1.00 98.62 275 ALA A O 1
ATOM 2140 N N . PRO A 1 276 ? -13.954 4.346 -16.011 1.00 97.94 276 PRO A N 1
ATOM 2141 C CA . PRO A 1 276 ? -13.951 5.224 -17.186 1.00 97.94 276 PRO A CA 1
ATOM 2142 C C . PRO A 1 276 ? -13.870 6.714 -16.837 1.00 97.94 276 PRO A C 1
ATOM 2144 O O . PRO A 1 276 ? -13.289 7.492 -17.593 1.00 97.94 276 PRO A O 1
ATOM 2147 N N . GLU A 1 277 ? -14.405 7.118 -15.681 1.00 97.88 277 GLU A N 1
ATOM 2148 C CA . GLU A 1 277 ? -14.423 8.516 -15.236 1.00 97.88 277 GLU A CA 1
ATOM 2149 C C . GLU A 1 277 ? -13.363 8.836 -14.173 1.00 97.88 277 GLU A C 1
ATOM 2151 O O . GLU A 1 277 ? -13.476 9.860 -13.484 1.00 97.88 277 GLU A O 1
ATOM 2156 N N . LEU A 1 278 ? -12.338 7.982 -14.022 1.00 98.31 278 LEU A N 1
ATOM 2157 C CA . LEU A 1 278 ? -11.206 8.281 -13.143 1.00 98.31 278 LEU A CA 1
ATOM 2158 C C . LEU A 1 278 ? -10.610 9.657 -13.480 1.00 98.31 278 LEU A C 1
ATOM 2160 O O . LEU A 1 278 ? -10.560 10.076 -14.642 1.00 98.31 278 LEU A O 1
ATOM 2164 N N . LYS A 1 279 ? -10.192 10.380 -12.444 1.00 98.38 279 LYS A N 1
ATOM 2165 C CA . LYS A 1 279 ? -9.627 11.730 -12.532 1.00 98.38 279 LYS A CA 1
ATOM 2166 C C . LYS A 1 279 ? -8.111 11.713 -12.467 1.00 98.38 279 LYS A C 1
ATOM 2168 O O . LYS A 1 279 ? -7.489 12.528 -13.144 1.00 98.38 279 LYS A O 1
ATOM 2173 N N . VAL A 1 280 ? -7.542 10.769 -11.718 1.00 98.31 280 VAL A N 1
ATOM 2174 C CA . VAL A 1 280 ? -6.098 10.556 -11.651 1.00 98.31 280 VAL A CA 1
ATOM 2175 C C . VAL A 1 280 ? -5.774 9.077 -11.835 1.00 98.31 280 VAL A C 1
ATOM 2177 O O . VAL A 1 280 ? -6.357 8.224 -11.170 1.00 98.31 280 VAL A O 1
ATOM 2180 N N . LEU A 1 281 ? -4.853 8.792 -12.751 1.00 98.44 281 LEU A N 1
ATOM 2181 C CA . LEU A 1 281 ? -4.159 7.518 -12.887 1.00 98.44 281 LEU A CA 1
ATOM 2182 C C . LEU A 1 281 ? -2.682 7.829 -13.103 1.00 98.44 281 LEU A C 1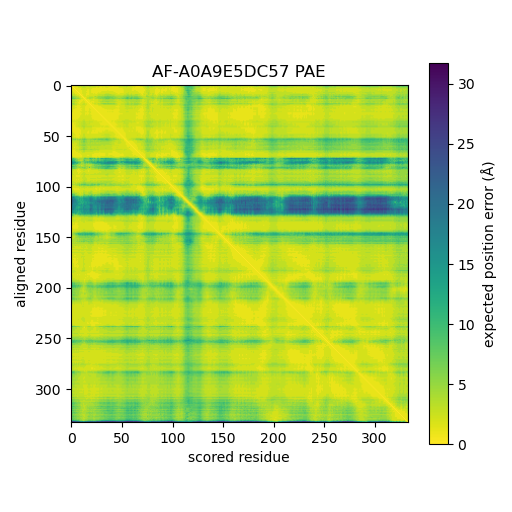
ATOM 2184 O O . LEU A 1 281 ? -2.303 8.236 -14.202 1.00 98.44 281 LEU A O 1
ATOM 2188 N N . HIS A 1 282 ? -1.887 7.673 -12.052 1.00 97.44 282 HIS A N 1
ATOM 2189 C CA . HIS A 1 282 ? -0.447 7.945 -12.045 1.00 97.44 282 HIS A CA 1
ATOM 2190 C C . HIS A 1 282 ? 0.350 6.678 -11.740 1.00 97.44 282 HIS A C 1
ATOM 2192 O O . HIS A 1 282 ? -0.217 5.669 -11.316 1.00 97.44 282 HIS A O 1
ATOM 2198 N N . MET A 1 283 ? 1.660 6.728 -11.944 1.00 94.75 283 MET A N 1
ATOM 2199 C CA . MET A 1 283 ? 2.597 5.684 -11.532 1.00 94.75 283 MET A CA 1
ATOM 2200 C C . MET A 1 283 ? 3.577 6.189 -10.471 1.00 94.75 283 MET A C 1
ATOM 2202 O O . MET A 1 283 ? 3.636 7.377 -10.160 1.00 94.75 283 MET A O 1
ATOM 2206 N N . ASP A 1 284 ? 4.326 5.255 -9.894 1.00 88.38 284 ASP A N 1
ATOM 2207 C CA . ASP A 1 284 ? 5.404 5.541 -8.954 1.00 88.38 284 ASP A CA 1
ATOM 2208 C C . ASP A 1 284 ? 6.792 5.361 -9.592 1.00 88.38 284 ASP A C 1
ATOM 2210 O O . ASP A 1 284 ? 7.307 6.229 -10.304 1.00 88.38 284 ASP A O 1
ATOM 2214 N N . ASN A 1 285 ? 7.389 4.195 -9.345 1.00 89.62 285 ASN A N 1
ATOM 2215 C CA . ASN A 1 285 ? 8.793 3.936 -9.580 1.00 89.62 285 ASN A CA 1
ATOM 2216 C C . ASN A 1 285 ? 9.033 3.303 -10.942 1.00 89.62 285 ASN A C 1
ATOM 2218 O O . ASN A 1 285 ? 8.362 2.349 -11.345 1.00 89.62 285 ASN A O 1
ATOM 2222 N N . THR A 1 286 ? 10.079 3.781 -11.603 1.00 91.88 286 THR A N 1
ATOM 2223 C CA . THR A 1 286 ? 10.660 3.150 -12.781 1.00 91.88 286 THR A CA 1
ATOM 2224 C C . THR A 1 286 ? 12.172 3.051 -12.632 1.00 91.88 286 THR A C 1
ATOM 2226 O O . THR A 1 286 ? 12.831 3.879 -11.996 1.00 91.88 286 THR A O 1
ATOM 2229 N N . ASN A 1 287 ? 12.747 2.008 -13.216 1.00 90.38 287 ASN A N 1
ATOM 2230 C CA . ASN A 1 287 ? 14.167 1.733 -13.103 1.00 90.38 287 ASN A CA 1
ATOM 2231 C C . ASN A 1 287 ? 14.912 2.082 -14.408 1.00 90.38 287 ASN A C 1
ATOM 2233 O O . ASN A 1 287 ? 14.715 1.408 -15.422 1.00 90.38 287 ASN A O 1
ATOM 2237 N N . PRO A 1 288 ? 15.850 3.051 -14.381 1.00 90.94 288 PRO A N 1
ATOM 2238 C CA . PRO A 1 288 ? 16.668 3.390 -15.547 1.00 90.94 288 PRO A CA 1
ATOM 2239 C C . PRO A 1 288 ? 17.445 2.211 -16.150 1.00 90.94 288 PRO A C 1
ATOM 2241 O O . PRO A 1 288 ? 17.618 2.160 -17.363 1.00 90.94 288 PRO A O 1
ATOM 2244 N N . ALA A 1 289 ? 17.895 1.243 -15.343 1.00 90.44 289 ALA A N 1
ATOM 2245 C CA . ALA A 1 289 ? 18.602 0.069 -15.862 1.00 90.44 289 ALA A CA 1
ATOM 2246 C C . ALA A 1 289 ? 17.691 -0.801 -16.735 1.00 90.44 289 ALA A C 1
ATOM 2248 O O . ALA A 1 289 ? 18.150 -1.315 -17.750 1.00 90.44 289 ALA A O 1
ATOM 2249 N N . THR A 1 290 ? 16.402 -0.905 -16.398 1.00 93.31 290 THR A N 1
ATOM 2250 C CA . THR A 1 290 ? 15.401 -1.584 -17.233 1.00 93.31 290 THR A CA 1
ATOM 2251 C C . THR A 1 290 ? 15.249 -0.878 -18.578 1.00 93.31 290 THR A C 1
ATOM 2253 O O . THR A 1 290 ? 15.273 -1.528 -19.622 1.00 93.31 290 THR A O 1
ATOM 2256 N N . MET A 1 291 ? 15.202 0.458 -18.565 1.00 95.12 291 MET A N 1
ATOM 2257 C CA . MET A 1 291 ? 15.109 1.268 -19.784 1.00 95.12 291 MET A CA 1
ATOM 2258 C C . MET A 1 291 ? 16.341 1.137 -20.685 1.00 95.12 291 MET A C 1
ATOM 2260 O O . MET A 1 291 ? 16.201 1.058 -21.902 1.00 95.12 291 MET A O 1
ATOM 2264 N N . VAL A 1 292 ? 17.542 1.107 -20.103 1.00 94.56 292 VAL A N 1
ATOM 2265 C CA . VAL A 1 292 ? 18.797 0.970 -20.859 1.00 94.56 292 VAL A CA 1
ATOM 2266 C C . VAL A 1 292 ? 18.970 -0.448 -21.403 1.00 94.56 292 VAL A C 1
ATOM 2268 O O . VAL A 1 292 ? 19.405 -0.609 -22.540 1.00 94.56 292 VAL A O 1
ATOM 2271 N N . ALA A 1 293 ? 18.625 -1.471 -20.617 1.00 94.94 293 ALA A N 1
ATOM 2272 C CA . ALA A 1 293 ? 18.744 -2.866 -21.034 1.00 94.94 293 ALA A CA 1
ATOM 2273 C C . ALA A 1 293 ? 17.708 -3.251 -22.105 1.00 94.94 293 ALA A C 1
ATOM 2275 O O . ALA A 1 293 ? 18.016 -4.035 -23.001 1.00 94.94 293 ALA A O 1
ATOM 2276 N N . TYR A 1 294 ? 16.499 -2.686 -22.030 1.00 97.12 294 TYR A N 1
ATOM 2277 C CA . TYR A 1 294 ? 15.367 -3.024 -22.898 1.00 97.12 294 TYR A CA 1
ATOM 2278 C C . TYR A 1 294 ? 14.677 -1.764 -23.447 1.00 97.12 294 TYR A C 1
ATOM 2280 O O . TYR A 1 294 ? 13.528 -1.482 -23.085 1.00 97.12 294 TYR A O 1
ATOM 2288 N N . PRO A 1 295 ? 15.349 -0.979 -24.310 1.00 98.06 295 PRO A N 1
ATOM 2289 C CA . PRO A 1 295 ? 14.843 0.317 -24.760 1.00 98.06 295 PRO A CA 1
ATOM 2290 C C . PRO A 1 295 ? 13.562 0.206 -25.592 1.00 98.06 295 PRO A C 1
ATOM 2292 O O . PRO A 1 295 ? 12.673 1.044 -25.455 1.00 98.06 295 PRO A O 1
ATOM 2295 N N . GLU A 1 296 ? 13.433 -0.832 -26.423 1.00 98.38 296 GLU A N 1
ATOM 2296 C CA . GLU A 1 296 ? 12.254 -1.034 -27.272 1.00 98.38 296 GLU A CA 1
ATOM 2297 C C . GLU A 1 296 ? 11.015 -1.384 -26.438 1.00 98.38 296 GLU A C 1
ATOM 2299 O O . GLU A 1 296 ? 9.998 -0.695 -26.532 1.00 98.38 296 GLU A O 1
ATOM 2304 N N . GLN A 1 297 ? 11.120 -2.385 -25.556 1.00 98.44 297 GLN A N 1
ATOM 2305 C CA . GLN A 1 297 ? 10.027 -2.791 -24.666 1.00 98.44 297 GLN A CA 1
ATOM 2306 C C . GLN A 1 297 ? 9.652 -1.672 -23.689 1.00 98.44 297 GLN A C 1
ATOM 2308 O O . GLN A 1 297 ? 8.473 -1.418 -23.447 1.00 98.44 297 GLN A O 1
ATOM 2313 N N . SER A 1 298 ? 10.648 -0.970 -23.141 1.00 98.00 298 SER A N 1
ATOM 2314 C CA . SER A 1 298 ? 10.403 0.148 -22.227 1.00 98.00 298 SER A CA 1
ATOM 2315 C C . SER A 1 298 ? 9.688 1.297 -22.935 1.00 98.00 298 SER A C 1
ATOM 2317 O O . SER A 1 298 ? 8.756 1.869 -22.377 1.00 98.00 298 SER A O 1
ATOM 2319 N N . LEU A 1 299 ? 10.063 1.613 -24.179 1.00 98.25 299 LEU A N 1
ATOM 2320 C CA . LEU A 1 299 ? 9.373 2.626 -24.978 1.00 98.25 299 LEU A CA 1
ATOM 2321 C C . LEU A 1 299 ? 7.913 2.244 -25.252 1.00 98.25 299 LEU A C 1
ATOM 2323 O O . LEU A 1 299 ? 7.043 3.114 -25.229 1.00 98.25 299 LEU A O 1
ATOM 2327 N N . GLU A 1 300 ? 7.635 0.970 -25.521 1.00 98.62 300 GLU A N 1
ATOM 2328 C CA . GLU A 1 300 ? 6.271 0.476 -25.717 1.00 98.62 300 GLU A CA 1
ATOM 2329 C C . GLU A 1 300 ? 5.426 0.631 -24.447 1.00 98.62 300 GLU A C 1
ATOM 2331 O O . GLU A 1 300 ? 4.360 1.247 -24.497 1.00 98.62 300 GLU A O 1
ATOM 2336 N N . ILE A 1 301 ? 5.952 0.204 -23.295 1.00 98.44 301 ILE A N 1
ATOM 2337 C CA . ILE A 1 301 ? 5.289 0.381 -21.995 1.00 98.44 301 ILE A CA 1
ATOM 2338 C C . ILE A 1 301 ? 5.041 1.865 -21.702 1.00 98.44 301 ILE A C 1
ATOM 2340 O O . ILE A 1 301 ? 3.942 2.247 -21.308 1.00 98.44 301 ILE A O 1
ATOM 2344 N N . LEU A 1 302 ? 6.028 2.733 -21.929 1.00 97.31 302 LEU A N 1
ATOM 2345 C CA . LEU A 1 302 ? 5.872 4.170 -21.694 1.00 97.31 302 LEU A CA 1
ATOM 2346 C C . LEU A 1 302 ? 4.809 4.791 -22.614 1.00 97.31 302 LEU A C 1
ATOM 2348 O O . LEU A 1 302 ? 4.052 5.652 -22.169 1.00 97.31 302 LEU A O 1
ATOM 2352 N N . LYS A 1 303 ? 4.687 4.338 -23.869 1.00 98.25 303 LYS A N 1
ATOM 2353 C CA . LYS A 1 303 ? 3.597 4.761 -24.769 1.00 98.25 303 LYS A CA 1
ATOM 2354 C C . LYS A 1 303 ? 2.230 4.312 -24.259 1.00 98.25 303 LYS A C 1
ATOM 2356 O O . LYS A 1 303 ? 1.293 5.107 -24.302 1.00 98.25 303 LYS A O 1
ATOM 2361 N N . THR A 1 304 ? 2.114 3.081 -23.761 1.00 98.50 304 THR A N 1
ATOM 2362 C CA . THR A 1 304 ? 0.905 2.583 -23.087 1.00 98.50 304 THR A CA 1
ATOM 2363 C C . THR A 1 304 ? 0.536 3.464 -21.897 1.00 98.50 304 THR A C 1
ATOM 2365 O O . THR A 1 304 ? -0.610 3.900 -21.787 1.00 98.50 304 THR A O 1
ATOM 2368 N N . ILE A 1 305 ? 1.504 3.781 -21.034 1.00 97.56 305 ILE A N 1
ATOM 2369 C CA . ILE A 1 305 ? 1.281 4.638 -19.867 1.00 97.56 305 ILE A CA 1
ATOM 2370 C C . ILE A 1 305 ? 0.791 6.010 -20.330 1.00 97.56 305 ILE A C 1
ATOM 2372 O O . ILE A 1 305 ? -0.283 6.423 -19.917 1.00 97.56 305 ILE A O 1
ATOM 2376 N N . VAL A 1 306 ? 1.477 6.668 -21.270 1.00 97.25 306 VAL A N 1
ATOM 2377 C CA . VAL A 1 306 ? 1.063 7.984 -21.796 1.00 97.25 306 VAL A CA 1
ATOM 2378 C C . VAL A 1 306 ? -0.342 7.960 -22.408 1.00 97.25 306 VAL A C 1
ATOM 2380 O O . VAL A 1 306 ? -1.120 8.898 -22.241 1.00 97.25 306 VAL A O 1
ATOM 2383 N N . LYS A 1 307 ? -0.697 6.878 -23.104 1.00 98.19 307 LYS A N 1
ATOM 2384 C CA . LYS A 1 307 ? -2.017 6.698 -23.722 1.00 98.19 307 LYS A CA 1
ATOM 2385 C C . LYS A 1 307 ? -3.145 6.621 -22.689 1.00 98.19 307 LYS A C 1
ATOM 2387 O O . LYS A 1 307 ? -4.257 7.057 -22.986 1.00 98.19 307 LYS A O 1
ATOM 2392 N N . TYR A 1 308 ? -2.888 6.052 -21.511 1.00 98.38 308 TYR A N 1
ATOM 2393 C CA . TYR A 1 308 ? -3.931 5.740 -20.532 1.00 98.38 308 TYR A CA 1
ATOM 2394 C C . TYR A 1 308 ? -3.831 6.500 -19.213 1.00 98.38 308 TYR A C 1
ATOM 2396 O O . TYR A 1 308 ? -4.832 6.565 -18.506 1.00 98.38 308 TYR A O 1
ATOM 2404 N N . HIS A 1 309 ? -2.698 7.083 -18.852 1.00 96.94 309 HIS A N 1
ATOM 2405 C CA . HIS A 1 309 ? -2.542 7.841 -17.616 1.00 96.94 309 HIS A CA 1
ATOM 2406 C C . HIS A 1 309 ? -3.266 9.193 -17.681 1.00 96.94 309 HIS A C 1
ATOM 2408 O O . HIS A 1 309 ? -4.009 9.489 -18.622 1.00 96.94 309 HIS A O 1
ATOM 2414 N N . THR A 1 310 ? -3.090 10.019 -16.659 1.00 97.94 310 THR A N 1
ATOM 2415 C CA . THR A 1 310 ? -3.627 11.386 -16.607 1.00 97.94 310 THR A CA 1
ATOM 2416 C C . THR A 1 310 ? -2.506 12.407 -16.476 1.00 97.94 310 THR A C 1
ATOM 2418 O O . THR A 1 310 ? -1.461 12.102 -15.911 1.00 97.94 310 THR A O 1
ATOM 2421 N N . SER A 1 311 ? -2.739 13.641 -16.931 1.00 95.38 311 SER A N 1
ATOM 2422 C CA . SER A 1 311 ? -1.773 14.741 -16.817 1.00 95.38 311 SER A CA 1
ATOM 2423 C C . SER A 1 311 ? -1.217 14.907 -15.396 1.00 95.38 311 SER A C 1
ATOM 2425 O O . SER A 1 311 ? -1.920 14.685 -14.409 1.00 95.38 311 SER A O 1
ATOM 2427 N N . GLY A 1 312 ? 0.044 15.335 -15.303 1.00 92.44 312 GLY A N 1
ATOM 2428 C CA . GLY A 1 312 ? 0.743 15.522 -14.026 1.00 92.44 312 GLY A CA 1
ATOM 2429 C C . GLY A 1 312 ? 1.386 14.254 -13.460 1.00 92.44 312 GLY A C 1
ATOM 2430 O O . GLY A 1 312 ? 1.911 14.312 -12.355 1.00 92.44 312 GLY A O 1
ATOM 2431 N N . ASP A 1 313 ? 1.353 13.144 -14.200 1.00 95.06 313 ASP A N 1
ATOM 2432 C CA . ASP A 1 313 ? 2.062 11.913 -13.850 1.00 95.06 313 ASP A CA 1
ATOM 2433 C C . ASP A 1 313 ? 3.585 12.104 -13.931 1.00 95.06 313 ASP A C 1
ATOM 2435 O O . ASP A 1 313 ? 4.089 12.776 -14.839 1.00 95.06 313 ASP A O 1
ATOM 2439 N N . ILE A 1 314 ? 4.319 11.509 -12.993 1.00 90.62 314 ILE A N 1
ATOM 2440 C CA . ILE A 1 314 ? 5.774 11.640 -12.874 1.00 90.62 314 ILE A CA 1
ATOM 2441 C C . ILE A 1 314 ? 6.368 10.247 -12.690 1.00 90.62 314 ILE A C 1
ATOM 2443 O O . ILE A 1 314 ? 6.054 9.556 -11.730 1.00 90.62 314 ILE A O 1
ATOM 2447 N N . ALA A 1 315 ? 7.284 9.868 -13.582 1.00 90.25 315 ALA A N 1
ATOM 2448 C CA . ALA A 1 315 ? 8.099 8.672 -13.403 1.00 90.25 315 ALA A CA 1
ATOM 2449 C C . ALA A 1 315 ? 9.235 8.974 -12.417 1.00 90.25 315 ALA A C 1
ATOM 2451 O O . ALA A 1 315 ? 10.163 9.715 -12.757 1.00 90.25 315 ALA A O 1
ATOM 2452 N N . ALA A 1 316 ? 9.196 8.403 -11.214 1.00 89.62 316 ALA A N 1
ATOM 2453 C CA . ALA A 1 316 ? 10.337 8.469 -10.311 1.00 89.62 316 ALA A CA 1
ATOM 2454 C C . ALA A 1 316 ? 11.432 7.513 -10.813 1.00 89.62 316 ALA A C 1
ATOM 2456 O O . ALA A 1 316 ? 11.190 6.321 -11.006 1.00 89.62 316 ALA A O 1
ATOM 2457 N N . LEU A 1 317 ? 12.634 8.041 -11.066 1.00 90.50 317 LEU A N 1
ATOM 2458 C CA . LEU A 1 317 ? 13.783 7.266 -11.538 1.00 90.50 317 LEU 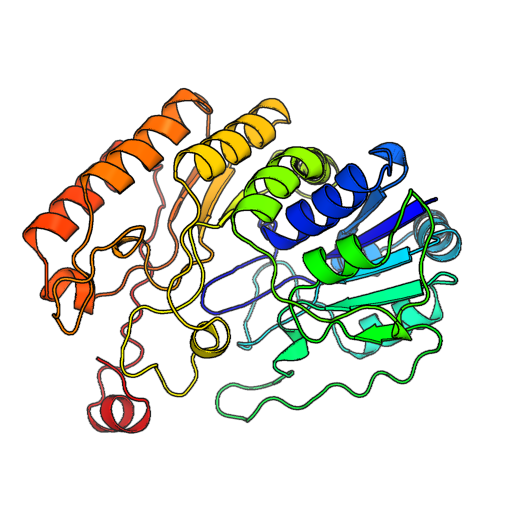A CA 1
ATOM 2459 C C . LEU A 1 317 ? 14.775 7.037 -10.397 1.00 90.50 317 LEU A C 1
ATOM 2461 O O . LEU A 1 317 ? 15.495 7.955 -10.002 1.00 90.50 317 LEU A O 1
ATOM 2465 N N . GLY A 1 318 ? 14.868 5.793 -9.924 1.00 86.19 318 GLY A N 1
ATOM 2466 C CA . GLY A 1 318 ? 15.844 5.374 -8.909 1.00 86.19 318 GLY A CA 1
ATOM 2467 C C . GLY A 1 318 ? 17.272 5.278 -9.461 1.00 86.19 318 GLY A C 1
ATOM 2468 O O . GLY A 1 318 ? 17.772 4.173 -9.718 1.00 86.19 318 GLY A O 1
ATOM 2469 N N . ILE A 1 319 ? 17.894 6.438 -9.723 1.00 87.75 319 ILE A N 1
ATOM 2470 C CA . ILE A 1 319 ? 19.328 6.589 -10.054 1.00 87.75 319 ILE A CA 1
ATOM 2471 C C . ILE A 1 319 ? 20.172 6.539 -8.776 1.00 87.75 319 ILE A C 1
ATOM 2473 O O . ILE A 1 319 ? 21.265 5.979 -8.782 1.00 87.75 319 ILE A O 1
ATOM 2477 N N . GLU A 1 320 ? 19.645 7.099 -7.684 1.00 88.56 320 GLU A N 1
ATOM 2478 C CA . GLU A 1 320 ? 20.260 7.226 -6.354 1.00 88.56 320 GLU A CA 1
ATOM 2479 C C . GLU A 1 320 ? 21.511 8.121 -6.299 1.00 88.56 320 GLU A C 1
ATOM 2481 O O . GLU A 1 320 ? 21.563 9.060 -5.507 1.00 88.56 320 GLU A O 1
ATOM 2486 N N . SER A 1 321 ? 22.524 7.876 -7.137 1.00 90.12 321 SER A N 1
ATOM 2487 C CA . SER A 1 321 ? 23.729 8.706 -7.222 1.00 90.12 321 SER A CA 1
ATOM 2488 C C . SER A 1 321 ? 24.448 8.558 -8.561 1.00 90.12 321 SER A C 1
ATOM 2490 O O . SER A 1 321 ? 24.490 7.478 -9.139 1.00 90.12 321 SER A O 1
ATOM 2492 N N . ALA A 1 322 ? 25.069 9.645 -9.025 1.00 91.19 322 ALA A N 1
ATOM 2493 C CA . ALA A 1 322 ? 25.984 9.640 -10.168 1.00 91.19 322 ALA A CA 1
ATOM 2494 C C . ALA A 1 322 ? 27.468 9.545 -9.750 1.00 91.19 322 ALA A C 1
ATOM 2496 O O . ALA A 1 322 ? 28.344 9.523 -10.613 1.00 91.19 322 ALA A O 1
ATOM 2497 N N . ASP A 1 323 ? 27.772 9.514 -8.445 1.00 94.94 323 ASP A N 1
ATOM 2498 C CA . ASP A 1 323 ? 29.141 9.376 -7.940 1.00 94.94 323 ASP A CA 1
ATOM 2499 C C . ASP A 1 323 ? 29.581 7.897 -7.985 1.00 94.94 323 ASP A C 1
ATOM 2501 O O . ASP A 1 323 ? 29.004 7.066 -7.272 1.00 94.94 323 ASP A O 1
ATOM 2505 N N . PRO A 1 324 ? 30.637 7.542 -8.748 1.00 92.75 324 PRO A N 1
ATOM 2506 C CA . PRO A 1 324 ? 31.101 6.161 -8.859 1.00 92.75 324 PRO A CA 1
ATOM 2507 C C . PRO A 1 324 ? 31.489 5.509 -7.525 1.00 92.75 324 PRO A C 1
ATOM 2509 O O . PRO A 1 324 ? 31.420 4.286 -7.399 1.00 92.75 324 PRO A O 1
ATOM 2512 N N . ALA A 1 325 ? 31.943 6.283 -6.535 1.00 95.12 325 ALA A N 1
ATOM 2513 C CA . ALA A 1 325 ? 32.269 5.758 -5.214 1.00 95.12 325 ALA A CA 1
ATOM 2514 C C . ALA A 1 325 ? 31.003 5.362 -4.443 1.00 95.12 325 ALA A C 1
ATOM 2516 O O . ALA A 1 325 ? 30.975 4.291 -3.836 1.00 95.12 325 ALA A O 1
ATOM 2517 N N . VAL A 1 326 ? 29.946 6.176 -4.520 1.00 92.88 326 VAL A N 1
ATOM 2518 C CA . VAL A 1 326 ? 28.648 5.891 -3.886 1.00 92.88 326 VAL A CA 1
ATOM 2519 C C . VAL A 1 326 ? 27.961 4.709 -4.562 1.00 92.88 326 VAL A C 1
ATOM 2521 O O . VAL A 1 326 ? 27.426 3.847 -3.866 1.00 92.88 326 VAL A O 1
ATOM 2524 N N . VAL A 1 327 ? 28.031 4.639 -5.895 1.00 90.38 327 VAL A N 1
ATOM 2525 C CA . VAL A 1 327 ? 27.495 3.523 -6.688 1.00 90.38 327 VAL A CA 1
ATOM 2526 C C . VAL A 1 327 ? 28.089 2.194 -6.234 1.00 90.38 327 VAL A C 1
ATOM 2528 O O . VAL A 1 327 ? 27.346 1.290 -5.857 1.00 90.38 327 VAL A O 1
ATOM 2531 N N . ARG A 1 328 ? 29.424 2.102 -6.165 1.00 90.81 328 ARG A N 1
ATOM 2532 C CA . ARG A 1 328 ? 30.110 0.885 -5.702 1.00 90.81 328 ARG A CA 1
ATOM 2533 C C . ARG A 1 328 ? 29.833 0.558 -4.237 1.00 90.81 328 ARG A C 1
ATOM 2535 O O . ARG A 1 328 ? 29.744 -0.611 -3.898 1.00 90.81 328 ARG A O 1
ATOM 2542 N N . ALA A 1 329 ? 29.726 1.564 -3.370 1.00 92.44 329 ALA A N 1
ATOM 2543 C CA . ALA A 1 329 ? 29.520 1.344 -1.938 1.00 92.44 329 ALA A CA 1
ATOM 2544 C C . ALA A 1 329 ? 28.112 0.835 -1.587 1.00 92.44 329 ALA A C 1
ATOM 2546 O O . ALA A 1 329 ? 27.923 0.290 -0.503 1.00 92.44 329 ALA A O 1
ATOM 2547 N N . ASN A 1 330 ? 27.128 1.045 -2.467 1.00 89.19 330 ASN A N 1
ATOM 2548 C CA . ASN A 1 330 ? 25.724 0.714 -2.210 1.00 89.19 330 ASN A CA 1
ATOM 2549 C C . ASN A 1 330 ? 25.139 -0.295 -3.204 1.00 89.19 330 ASN A C 1
ATOM 2551 O O . ASN A 1 330 ? 23.919 -0.463 -3.244 1.00 89.19 330 ASN A O 1
ATOM 2555 N N . ASP A 1 331 ? 25.991 -0.937 -4.006 1.00 88.25 331 ASP A N 1
ATOM 2556 C CA . ASP A 1 331 ? 25.594 -1.903 -5.033 1.00 88.25 331 ASP A CA 1
ATOM 2557 C C . ASP A 1 331 ? 24.566 -1.327 -6.030 1.00 88.25 331 ASP A C 1
ATOM 2559 O O . ASP A 1 331 ? 23.607 -1.982 -6.459 1.00 88.25 331 ASP A O 1
ATOM 2563 N N . LEU A 1 332 ? 24.741 -0.051 -6.389 1.00 82.88 332 LEU A N 1
ATOM 2564 C CA . LEU A 1 332 ? 23.889 0.633 -7.364 1.00 82.88 332 LEU A CA 1
ATOM 2565 C C . LEU A 1 332 ? 24.242 0.190 -8.796 1.00 82.88 332 LEU A C 1
ATOM 2567 O O . LEU A 1 332 ? 25.227 -0.513 -9.006 1.00 82.88 332 LEU A O 1
ATOM 2571 N N . LYS A 1 333 ? 23.366 0.525 -9.751 1.00 70.44 333 LYS A N 1
ATOM 2572 C CA . LYS A 1 333 ? 23.456 0.079 -11.157 1.00 70.44 333 LYS A CA 1
ATOM 2573 C C . LYS A 1 333 ? 24.689 0.627 -11.860 1.00 70.44 333 LYS A C 1
ATOM 2575 O O . LYS A 1 333 ? 25.025 1.804 -11.594 1.00 70.44 333 LYS A O 1
#

Secondary structure (DSSP, 8-state):
--EEEEEEEEEETTEE-STTEE-HHHHHHHHHHHHTT--GGGEEEEEHHHHHT--HHHHHHHHH-SEEEEEEEESS----SS--PPPHHHHHHHHHH--SEEEEESGGGG-B-SSTTS--B------TTEEE-SS-HHHHHHHTEETTEEPPGGG----PPPHHHHHHHHHHTGGGGGGSTTTTS-EEEEE-EES---SS--TT-GGGGG-S-EEPPHHHHHHHHHHHHHTT--EEEEESSS-GGGTT-B--SSSSPBP-HHHHHHHHHHHHHH-TT-SEEEE-EE-HHHHHH-HHHHHHHHHHHHHHS-TT---EE------HHHHHHTT--

Solvent-accessible surface area (backbone atoms only — not comparable to full-atom values): 17868 Å² total; per-residue (Å²): 124,32,38,34,40,35,42,19,27,38,34,45,103,34,36,62,17,54,74,63,28,41,39,51,63,62,24,26,37,44,5,24,42,39,76,47,68,45,53,75,93,32,52,48,65,40,44,47,71,56,58,76,69,50,50,75,65,56,56,48,50,47,41,67,15,52,31,37,39,38,38,31,15,43,72,53,67,78,89,62,94,82,59,77,63,62,49,72,69,56,51,54,52,49,47,70,57,32,68,32,44,31,39,39,18,42,54,38,64,77,12,48,38,90,47,84,98,52,82,51,41,79,81,87,79,93,50,80,64,58,43,74,34,80,34,38,35,36,39,37,59,32,65,38,41,57,97,72,36,82,54,66,70,91,81,50,74,69,39,76,64,53,60,70,55,47,48,50,12,36,40,63,8,32,70,58,53,71,60,41,94,51,47,65,70,32,29,41,33,39,60,48,33,46,26,43,78,50,90,68,60,43,75,82,54,68,44,63,82,62,39,63,59,50,64,48,57,59,67,40,50,35,48,29,51,31,44,28,32,78,68,53,45,30,28,38,28,48,26,28,29,72,30,60,62,50,52,76,32,42,84,80,84,62,80,62,56,44,53,34,40,70,57,51,43,51,40,46,55,45,39,45,68,59,37,73,81,50,73,36,39,33,55,38,35,30,41,59,66,51,40,70,76,35,49,70,48,41,51,50,35,50,51,44,46,68,73,60,46,34,91,89,56,56,80,42,65,74,66,94,60,90,46,70,67,59,24,66,76,31,51,50,132